Protein AF-T0TYY9-F1 (afdb_monomer)

Sequence (342 aa):
MNDDKHPYVADEKIYIESIDPINVCVVKNGKLQQSSLPSNTKFSIAKGTNFSFHYNKLKNKISGGENNIHNGIYGLTPGTMISLEDDTLIYFEEIKDYTLFVNDKNNEISEFFTTKTIPGNTYLKQNSKEKFKIINRLNNKETNKPYKFIVGNTVSDISYKLFLKNVILVNSLLVLLTLFLALFMTKRYIYIVINWFISSILLIFSIGYFLKTKEWNIVTIIVLLVILTLVIIEIFKYTQFLRQNVLIRRLKSLSEINLKLSKSNYKILFDSSSKEEVDISIEEDKHLYFERFNYDSKHIEKDMQKEGTVKIILYSSVKDILSEYFSRYSILYKIVLIPFKK

Mean predicted aligned error: 18.29 Å

Structure (mmCIF, N/CA/C/O backbone):
data_AF-T0TYY9-F1
#
_entry.id   AF-T0TYY9-F1
#
loop_
_atom_site.group_PDB
_atom_site.id
_atom_site.type_symbol
_atom_site.label_atom_id
_atom_site.label_alt_id
_atom_site.label_comp_id
_atom_site.label_asym_id
_atom_site.label_entity_id
_atom_site.label_seq_id
_atom_site.pdbx_PDB_ins_code
_atom_site.Cartn_x
_atom_site.Cartn_y
_atom_site.Cartn_z
_atom_site.occupancy
_atom_site.B_iso_or_equiv
_atom_site.auth_seq_id
_atom_site.auth_comp_id
_atom_site.auth_asym_id
_atom_site.auth_atom_id
_atom_site.pdbx_PDB_model_num
ATOM 1 N N . MET A 1 1 ? 25.018 1.671 -12.118 1.00 44.56 1 MET A N 1
ATOM 2 C CA . MET A 1 1 ? 24.269 1.837 -10.853 1.00 44.56 1 MET A CA 1
ATOM 3 C C . MET A 1 1 ? 23.086 2.711 -11.208 1.00 44.56 1 MET A C 1
ATOM 5 O O . MET A 1 1 ? 23.329 3.864 -11.544 1.00 44.56 1 MET A O 1
ATOM 9 N N . ASN A 1 2 ? 21.875 2.145 -11.253 1.00 46.66 2 ASN A N 1
ATOM 10 C CA . ASN A 1 2 ? 20.658 2.935 -11.436 1.00 46.66 2 ASN A CA 1
ATOM 11 C C . ASN A 1 2 ? 20.482 3.831 -10.210 1.00 46.66 2 ASN A C 1
ATOM 13 O O . ASN A 1 2 ? 20.710 3.399 -9.081 1.00 46.66 2 ASN A O 1
ATOM 17 N N . ASP A 1 3 ? 20.184 5.102 -10.453 1.00 54.47 3 ASP A N 1
ATOM 18 C CA . ASP A 1 3 ? 19.767 6.012 -9.399 1.00 54.47 3 ASP A CA 1
ATOM 19 C C . ASP A 1 3 ? 18.256 5.836 -9.240 1.00 54.47 3 ASP A C 1
ATOM 21 O O . ASP A 1 3 ? 17.479 6.410 -10.002 1.00 54.47 3 ASP A O 1
ATOM 25 N N . ASP A 1 4 ? 17.837 5.018 -8.271 1.00 55.97 4 ASP A N 1
ATOM 26 C CA . ASP A 1 4 ? 16.416 4.741 -8.001 1.00 55.97 4 ASP A CA 1
ATOM 27 C C . ASP A 1 4 ? 15.613 6.017 -7.703 1.00 55.97 4 ASP A C 1
ATOM 29 O O . ASP A 1 4 ? 14.384 6.039 -7.801 1.00 55.97 4 ASP A O 1
ATOM 33 N N . LYS A 1 5 ? 16.297 7.109 -7.340 1.00 58.75 5 LYS A N 1
ATOM 34 C CA . LYS A 1 5 ? 15.675 8.405 -7.082 1.00 58.75 5 LYS A CA 1
ATOM 35 C C . LYS A 1 5 ? 15.341 9.158 -8.375 1.00 58.75 5 LYS A C 1
ATOM 37 O O . LYS A 1 5 ? 14.390 9.940 -8.384 1.00 58.75 5 LYS A O 1
ATOM 42 N N . HIS A 1 6 ? 16.096 8.925 -9.448 1.00 66.81 6 HIS A N 1
ATOM 43 C CA . HIS A 1 6 ? 16.010 9.644 -10.720 1.00 66.81 6 HIS A CA 1
ATOM 44 C C . HIS A 1 6 ? 16.255 8.690 -11.905 1.00 66.81 6 HIS A C 1
ATOM 46 O O . HIS A 1 6 ? 17.314 8.768 -12.535 1.00 66.81 6 HIS A O 1
ATOM 52 N N . PRO A 1 7 ? 15.302 7.789 -12.225 1.00 76.50 7 PRO A N 1
ATOM 53 C CA . PRO A 1 7 ? 15.467 6.868 -13.346 1.00 76.50 7 PRO A CA 1
ATOM 54 C C . PRO A 1 7 ? 15.581 7.640 -14.665 1.00 76.50 7 PRO A C 1
ATOM 56 O O . PRO A 1 7 ? 14.881 8.635 -14.869 1.00 76.50 7 PRO A O 1
ATOM 59 N N . TYR A 1 8 ? 16.460 7.190 -15.562 1.00 86.12 8 TYR A N 1
ATOM 60 C CA . TYR A 1 8 ? 16.571 7.744 -16.909 1.00 86.12 8 TYR A CA 1
ATOM 61 C C . TYR A 1 8 ? 15.718 6.914 -17.857 1.00 86.12 8 TYR A C 1
ATOM 63 O O . TYR A 1 8 ? 15.921 5.709 -17.983 1.00 86.12 8 TYR A O 1
ATOM 71 N N . VAL A 1 9 ? 14.761 7.561 -18.514 1.00 87.75 9 VAL A N 1
ATOM 72 C CA . VAL A 1 9 ? 13.753 6.889 -19.337 1.00 87.75 9 VAL A CA 1
ATOM 73 C C . VAL A 1 9 ? 13.853 7.372 -20.773 1.00 87.75 9 VAL A C 1
ATOM 75 O O . VAL A 1 9 ? 13.873 8.575 -21.027 1.00 87.75 9 VAL A O 1
ATOM 78 N N . ALA A 1 10 ? 13.900 6.456 -21.736 1.00 90.12 10 ALA A N 1
ATOM 79 C CA . ALA A 1 10 ? 13.935 6.812 -23.150 1.00 90.12 10 ALA A CA 1
ATOM 80 C C . ALA A 1 10 ? 12.631 7.523 -23.568 1.00 90.12 10 ALA A C 1
ATOM 82 O O . ALA A 1 10 ? 11.543 6.986 -23.377 1.00 90.12 10 ALA A O 1
ATOM 83 N N . ASP A 1 11 ? 12.711 8.713 -24.170 1.00 90.19 11 ASP A N 1
ATOM 84 C CA . ASP A 1 11 ? 11.530 9.448 -24.671 1.00 90.19 11 ASP A CA 1
ATOM 85 C C . ASP A 1 11 ? 11.265 9.185 -26.168 1.00 90.19 11 ASP A C 1
ATOM 87 O O . ASP A 1 11 ? 10.242 9.578 -26.736 1.00 90.19 11 ASP A O 1
ATOM 91 N N . GLU A 1 12 ? 12.165 8.448 -26.811 1.00 90.75 12 GLU A N 1
ATOM 92 C CA . GLU A 1 12 ? 12.054 7.960 -28.181 1.00 90.75 12 GLU A CA 1
ATOM 93 C C . GLU A 1 12 ? 12.764 6.605 -28.334 1.00 90.75 12 GLU A C 1
ATOM 95 O O . GLU A 1 12 ? 13.404 6.126 -27.401 1.00 90.75 12 GLU A O 1
ATOM 100 N N . LYS A 1 13 ? 12.657 5.982 -29.515 1.00 93.12 13 LYS A N 1
ATOM 101 C CA . LYS A 1 13 ? 13.432 4.780 -29.855 1.00 93.12 13 LYS A CA 1
ATOM 102 C C . LYS A 1 13 ? 14.923 5.130 -29.891 1.00 93.12 13 LYS A C 1
ATOM 104 O O . LYS A 1 13 ? 15.317 6.007 -30.662 1.00 93.12 13 LYS A O 1
ATOM 109 N N . ILE A 1 14 ? 15.744 4.428 -29.111 1.00 93.75 14 ILE A N 1
ATOM 110 C CA . ILE A 1 14 ? 17.200 4.637 -29.062 1.00 93.75 14 ILE A CA 1
ATOM 111 C C . ILE A 1 14 ? 17.893 3.435 -29.689 1.00 93.75 14 ILE A C 1
ATOM 113 O O . ILE A 1 14 ? 17.659 2.304 -29.272 1.00 93.75 14 ILE A O 1
ATOM 117 N N . TYR A 1 15 ? 18.739 3.680 -30.688 1.00 94.75 15 TYR A N 1
ATOM 118 C CA . TYR A 1 15 ? 19.544 2.635 -31.315 1.00 94.75 15 TYR A CA 1
ATOM 119 C C . TYR A 1 15 ? 20.817 2.405 -30.512 1.00 94.75 15 TYR A C 1
ATOM 121 O O . TYR A 1 15 ? 21.499 3.355 -30.116 1.00 94.75 15 TYR A O 1
ATOM 129 N N . ILE A 1 16 ? 21.144 1.138 -30.306 1.00 93.94 16 ILE A N 1
ATOM 130 C CA . ILE A 1 16 ? 22.261 0.704 -29.480 1.00 93.94 16 ILE A CA 1
ATOM 131 C C . ILE A 1 16 ? 23.037 -0.420 -30.169 1.00 93.94 16 ILE A C 1
ATOM 133 O O . ILE A 1 16 ? 22.491 -1.162 -30.981 1.00 93.94 16 ILE A O 1
ATOM 137 N N . GLU A 1 17 ? 24.313 -0.558 -29.844 1.00 94.12 17 GLU A N 1
ATOM 138 C CA . GLU A 1 17 ? 25.157 -1.678 -30.254 1.00 94.12 17 GLU A CA 1
ATOM 139 C C . GLU A 1 17 ? 25.695 -2.396 -29.016 1.00 94.12 17 GLU A C 1
ATOM 141 O O . GLU A 1 17 ? 26.048 -1.752 -28.021 1.00 94.12 17 GLU A O 1
ATOM 146 N N . SER A 1 18 ? 25.730 -3.728 -29.062 1.00 91.56 18 SER A N 1
ATOM 147 C CA . SER A 1 18 ? 26.346 -4.523 -28.000 1.00 91.56 18 SER A CA 1
ATOM 148 C C . SER A 1 18 ? 27.856 -4.299 -27.978 1.00 91.56 18 SER A C 1
ATOM 150 O O . SER A 1 18 ? 28.508 -4.317 -29.020 1.00 91.56 18 SER A O 1
ATOM 152 N N . ILE A 1 19 ? 28.427 -4.081 -26.796 1.00 90.75 19 ILE A N 1
ATOM 153 C CA . ILE A 1 19 ? 29.886 -3.959 -26.650 1.00 90.75 19 ILE A CA 1
ATOM 154 C C . ILE A 1 19 ? 30.509 -5.347 -26.530 1.00 90.75 19 ILE A C 1
ATOM 156 O O . ILE A 1 19 ? 31.482 -5.659 -27.217 1.00 90.75 19 ILE A O 1
ATOM 160 N N . ASP A 1 20 ? 29.897 -6.189 -25.702 1.00 88.75 20 ASP A N 1
ATOM 161 C CA . ASP A 1 20 ? 30.305 -7.567 -25.471 1.00 88.75 20 ASP A CA 1
ATOM 162 C C . ASP A 1 20 ? 29.386 -8.539 -26.245 1.00 88.75 20 ASP A C 1
ATOM 164 O O . ASP A 1 20 ? 28.260 -8.173 -26.609 1.00 88.75 20 ASP A O 1
ATOM 168 N N . PRO A 1 21 ? 29.840 -9.770 -26.546 1.00 88.00 21 PRO A N 1
ATOM 169 C CA . PRO A 1 21 ? 28.982 -10.800 -27.125 1.00 88.00 21 PRO A CA 1
ATOM 170 C C . PRO A 1 21 ? 27.814 -11.159 -26.197 1.00 88.00 21 PRO A C 1
ATOM 172 O O . PRO A 1 21 ? 28.018 -11.357 -25.001 1.00 88.00 21 PRO A O 1
ATOM 175 N N . ILE A 1 22 ? 26.610 -11.301 -26.758 1.00 86.50 22 ILE A N 1
ATOM 176 C CA . ILE A 1 22 ? 25.393 -11.614 -25.989 1.00 86.50 22 ILE A CA 1
ATOM 177 C C . ILE A 1 22 ? 25.137 -13.111 -26.038 1.00 86.50 22 ILE A C 1
ATOM 179 O O . ILE A 1 22 ? 24.971 -13.670 -27.123 1.00 86.50 22 ILE A O 1
ATOM 183 N N . ASN A 1 23 ? 25.060 -13.766 -24.884 1.00 84.81 23 ASN A N 1
ATOM 184 C CA . ASN A 1 23 ? 24.772 -15.198 -24.829 1.00 84.81 23 ASN A CA 1
ATOM 185 C C . ASN A 1 23 ? 23.333 -15.489 -25.268 1.00 84.81 23 ASN A C 1
ATOM 187 O O . ASN A 1 23 ? 22.376 -14.915 -24.752 1.00 84.81 23 ASN A O 1
ATOM 191 N N . VAL A 1 24 ? 23.178 -16.424 -26.202 1.00 84.12 24 VAL A N 1
ATOM 192 C CA . VAL A 1 24 ? 21.887 -16.863 -26.736 1.00 84.12 24 VAL A CA 1
ATOM 193 C C . VAL A 1 24 ? 21.851 -18.380 -26.863 1.00 84.12 24 VAL A C 1
ATOM 195 O O . VAL A 1 24 ? 22.862 -19.030 -27.127 1.00 84.12 24 VAL A O 1
ATOM 198 N N . CYS A 1 25 ? 20.670 -18.967 -26.700 1.00 80.88 25 CYS A N 1
ATOM 199 C CA . CYS A 1 25 ? 20.466 -20.376 -27.014 1.00 80.88 25 CYS A CA 1
ATOM 200 C C . CYS A 1 25 ? 20.098 -20.509 -28.494 1.00 80.88 25 CYS A C 1
ATOM 202 O O . CYS A 1 25 ? 19.201 -19.817 -28.977 1.00 80.88 25 CYS A O 1
ATOM 204 N N . VAL A 1 26 ? 20.786 -21.391 -29.213 1.00 82.31 26 VAL A N 1
ATOM 205 C CA . VAL A 1 26 ? 20.506 -21.701 -30.620 1.00 82.31 26 VAL A CA 1
ATOM 206 C C . VAL A 1 26 ? 20.387 -23.206 -30.801 1.00 82.31 26 VAL A C 1
ATOM 208 O O . VAL A 1 26 ? 20.936 -23.983 -30.017 1.00 82.31 26 VAL A O 1
ATOM 211 N N . VAL A 1 27 ? 19.707 -23.630 -31.862 1.00 80.69 27 VAL A N 1
ATOM 212 C CA . VAL A 1 27 ? 19.663 -25.044 -32.239 1.00 80.69 27 VAL A CA 1
ATOM 213 C C . VAL A 1 27 ? 20.637 -25.298 -33.380 1.00 80.69 27 VAL A C 1
ATOM 215 O O . VAL A 1 27 ? 20.519 -24.716 -34.456 1.00 80.69 27 VAL A O 1
ATOM 218 N N . LYS A 1 28 ? 21.603 -26.192 -33.151 1.00 78.88 28 LYS A N 1
ATOM 219 C CA . LYS A 1 28 ? 22.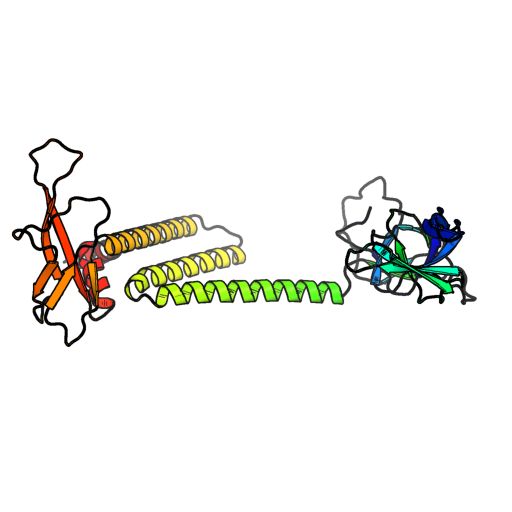520 -26.697 -34.182 1.00 78.88 28 LYS A CA 1
ATOM 220 C C . LYS A 1 28 ? 22.434 -28.215 -34.217 1.00 78.88 28 LYS A C 1
ATOM 222 O O . LYS A 1 28 ? 22.552 -28.868 -33.182 1.00 78.88 28 LYS A O 1
ATOM 227 N N . ASN A 1 29 ? 22.231 -28.776 -35.408 1.00 81.06 29 ASN A N 1
ATOM 228 C CA . ASN A 1 29 ? 22.082 -30.222 -35.620 1.00 81.06 29 ASN A CA 1
ATOM 229 C C . ASN A 1 29 ? 21.003 -30.856 -34.715 1.00 81.06 29 ASN A C 1
ATOM 231 O O . ASN A 1 29 ? 21.213 -31.927 -34.151 1.00 81.06 29 ASN A O 1
ATOM 235 N N . GLY A 1 30 ? 19.879 -30.157 -34.514 1.00 76.44 30 GLY A N 1
ATOM 236 C CA . GLY A 1 30 ? 18.762 -30.630 -33.683 1.00 76.44 30 GLY A CA 1
ATOM 237 C C . GLY A 1 30 ? 19.022 -30.641 -32.171 1.00 76.44 30 GLY A C 1
ATOM 238 O O . GLY A 1 30 ? 18.195 -31.157 -31.427 1.00 76.44 30 GLY A O 1
ATOM 239 N N . LYS A 1 31 ? 20.145 -30.084 -31.695 1.00 82.00 31 LYS A N 1
ATOM 240 C CA . LYS A 1 31 ? 20.468 -29.974 -30.265 1.00 82.00 31 LYS A CA 1
ATOM 241 C C . LYS A 1 31 ? 20.551 -28.516 -29.828 1.00 82.00 31 LYS A C 1
ATOM 243 O O . LYS A 1 31 ? 21.085 -27.678 -30.558 1.00 82.00 31 LYS A O 1
ATOM 248 N N . LEU A 1 32 ? 20.070 -28.244 -28.615 1.00 82.94 32 LEU A N 1
ATOM 249 C CA . LEU A 1 32 ? 20.255 -26.962 -27.938 1.00 82.94 32 LEU A CA 1
ATOM 250 C C . LEU A 1 32 ? 21.741 -26.757 -27.638 1.00 82.94 32 LEU A C 1
ATOM 252 O O . LEU A 1 32 ? 22.392 -27.621 -27.049 1.00 82.94 32 LEU A O 1
ATOM 256 N N . GLN A 1 33 ? 22.280 -25.619 -28.057 1.00 83.94 33 GLN A N 1
ATOM 257 C CA . GLN A 1 33 ? 23.656 -25.221 -27.791 1.00 83.94 33 GLN A CA 1
ATOM 258 C C . GLN A 1 33 ? 23.680 -23.761 -27.348 1.00 83.94 33 GLN A C 1
ATOM 260 O O . GLN A 1 33 ? 22.992 -22.912 -27.920 1.00 83.94 33 GLN A O 1
ATOM 265 N N . GLN A 1 34 ? 24.506 -23.456 -26.347 1.00 82.06 34 GLN A N 1
ATOM 266 C CA . GLN A 1 34 ? 24.827 -22.068 -26.041 1.00 82.06 34 GLN A CA 1
ATOM 267 C C . GLN A 1 34 ? 25.706 -21.508 -27.158 1.00 82.06 34 GLN A C 1
ATOM 269 O O . GLN A 1 34 ? 26.703 -22.107 -27.562 1.00 82.06 34 GLN A O 1
ATOM 274 N N . SER A 1 35 ? 25.310 -20.357 -27.673 1.00 84.25 35 SER A N 1
ATOM 275 C CA . SER A 1 35 ? 26.073 -19.573 -28.629 1.00 84.25 35 SER A CA 1
ATOM 276 C C . SER A 1 35 ? 26.067 -18.117 -28.181 1.00 84.25 35 SER A C 1
ATOM 278 O O . SER A 1 35 ? 25.495 -17.773 -27.147 1.00 84.25 35 SER A O 1
ATOM 280 N N . SER A 1 36 ? 26.730 -17.255 -28.936 1.00 85.44 36 SER A N 1
ATOM 281 C CA . SER A 1 36 ? 26.760 -15.832 -28.654 1.00 85.44 36 SER A CA 1
ATOM 282 C C . SER A 1 36 ? 26.497 -15.044 -29.925 1.00 85.44 36 SER A C 1
ATOM 284 O O . SER A 1 36 ? 27.003 -15.363 -31.004 1.00 85.44 36 SER A O 1
ATOM 286 N N . LEU A 1 37 ? 25.677 -14.006 -29.799 1.00 87.56 37 LEU A N 1
ATOM 287 C CA . LEU A 1 37 ? 25.610 -12.959 -30.800 1.00 87.56 37 LEU A CA 1
ATOM 288 C C . LEU A 1 37 ? 26.924 -12.178 -30.745 1.00 87.56 37 LEU A C 1
ATOM 290 O O . LEU A 1 37 ? 27.413 -11.895 -29.648 1.00 87.56 37 LEU A O 1
ATOM 294 N N . PRO A 1 38 ? 27.505 -11.822 -31.900 1.00 87.88 38 PRO A N 1
ATOM 295 C CA . PRO A 1 38 ? 28.762 -11.097 -31.928 1.00 87.88 38 PRO A CA 1
ATOM 296 C C . PRO A 1 38 ? 28.619 -9.727 -31.259 1.00 87.88 38 PRO A C 1
ATOM 298 O O . PRO A 1 38 ? 27.530 -9.137 -31.228 1.00 87.88 38 PRO A O 1
ATOM 301 N N . SER A 1 39 ? 29.742 -9.199 -30.773 1.00 87.50 39 SER A N 1
ATOM 302 C CA . SER A 1 39 ? 29.837 -7.784 -30.423 1.00 87.50 39 SER A CA 1
ATOM 303 C C . SER A 1 39 ? 29.495 -6.911 -31.636 1.00 87.50 39 SER A C 1
ATOM 305 O O . SER A 1 39 ? 29.597 -7.336 -32.791 1.00 87.50 39 SER A O 1
ATOM 307 N N . ASN A 1 40 ? 29.063 -5.681 -31.374 1.00 90.12 40 ASN A N 1
ATOM 308 C CA . ASN A 1 40 ? 28.540 -4.729 -32.354 1.00 90.12 40 ASN A CA 1
ATOM 309 C C . ASN A 1 40 ? 27.223 -5.166 -33.020 1.00 90.12 40 ASN A C 1
ATOM 311 O O . ASN A 1 40 ? 26.857 -4.643 -34.075 1.00 90.12 40 ASN A O 1
ATOM 315 N N . THR A 1 41 ? 26.484 -6.108 -32.423 1.00 91.06 41 THR A N 1
ATOM 316 C CA . THR A 1 41 ? 25.129 -6.410 -32.895 1.00 91.06 41 THR A CA 1
ATOM 317 C C . THR A 1 41 ? 24.224 -5.220 -32.597 1.00 91.06 41 THR A C 1
ATOM 319 O O . THR A 1 41 ? 24.204 -4.709 -31.476 1.00 91.06 41 THR A O 1
ATOM 322 N N . LYS A 1 42 ? 23.481 -4.772 -33.614 1.00 93.69 42 LYS A N 1
ATOM 323 C CA . LYS A 1 42 ? 22.619 -3.595 -33.522 1.00 93.69 42 LYS A CA 1
ATOM 324 C C . LYS A 1 42 ? 21.243 -3.954 -32.990 1.00 93.69 42 LYS A C 1
ATOM 326 O O . LYS A 1 42 ? 20.549 -4.817 -33.537 1.00 93.69 42 LYS A O 1
ATOM 331 N N . PHE A 1 43 ? 20.844 -3.208 -31.976 1.00 94.38 43 PHE A N 1
ATOM 332 C CA . PHE A 1 43 ? 19.538 -3.279 -31.359 1.00 94.38 43 PHE A CA 1
ATOM 333 C C . PHE A 1 43 ? 18.921 -1.888 -31.229 1.00 94.38 43 PHE A C 1
ATOM 335 O O . PHE A 1 43 ? 19.534 -0.860 -31.531 1.00 94.38 43 PHE A O 1
ATOM 342 N N . SER A 1 44 ? 17.701 -1.852 -30.719 1.00 94.75 44 SER A N 1
ATOM 343 C CA . SER A 1 44 ? 17.103 -0.652 -30.171 1.00 94.75 44 SER A CA 1
ATOM 344 C C . SER A 1 44 ? 16.359 -0.933 -28.873 1.00 94.75 44 SER A C 1
ATOM 346 O O . SER A 1 44 ? 15.957 -2.061 -28.595 1.00 94.75 44 SER A O 1
ATOM 348 N N . ILE A 1 45 ? 16.161 0.120 -28.087 1.00 94.12 45 ILE A N 1
ATOM 349 C CA . ILE A 1 45 ? 15.217 0.141 -26.970 1.00 94.12 45 ILE A CA 1
ATOM 350 C C . ILE A 1 45 ? 14.027 1.023 -27.324 1.00 94.12 45 ILE A C 1
ATOM 352 O O . ILE A 1 45 ? 14.156 2.031 -28.030 1.00 94.12 45 ILE A O 1
ATOM 356 N N . ALA A 1 46 ? 12.857 0.635 -26.830 1.00 92.19 46 ALA A N 1
ATOM 357 C CA . ALA A 1 46 ? 11.623 1.367 -27.056 1.00 92.19 46 ALA A CA 1
ATOM 358 C C . ALA A 1 46 ? 11.547 2.631 -26.185 1.00 92.19 46 ALA A C 1
ATOM 360 O O . ALA A 1 46 ? 12.183 2.730 -25.130 1.00 92.19 46 ALA A O 1
ATOM 361 N N . LYS A 1 47 ? 10.693 3.576 -26.593 1.00 91.06 47 LYS A N 1
ATOM 362 C CA . LYS A 1 47 ? 10.254 4.673 -25.721 1.00 91.06 47 LYS A CA 1
ATOM 363 C C . LYS A 1 47 ? 9.665 4.093 -24.426 1.00 91.06 47 LYS A C 1
ATOM 365 O O . LYS A 1 47 ? 8.886 3.148 -24.484 1.00 91.06 47 LYS A O 1
ATOM 370 N N . GLY A 1 48 ? 10.013 4.678 -23.284 1.00 86.44 48 GLY A N 1
ATOM 371 C CA . GLY A 1 48 ? 9.609 4.222 -21.952 1.00 86.44 48 GLY A CA 1
ATOM 372 C C . GLY A 1 48 ? 10.594 3.255 -21.291 1.00 86.44 48 GLY A C 1
ATOM 373 O O . GLY A 1 48 ? 10.393 2.899 -20.137 1.00 86.44 48 GLY A O 1
ATOM 374 N N . THR A 1 49 ? 11.659 2.842 -21.983 1.00 87.88 49 THR A N 1
ATOM 375 C CA . THR A 1 49 ? 12.659 1.927 -21.413 1.00 87.88 49 THR A CA 1
ATOM 376 C C . THR A 1 49 ? 13.567 2.657 -20.423 1.00 87.88 49 THR A C 1
ATOM 378 O O . THR A 1 49 ? 14.117 3.711 -20.758 1.00 87.88 49 THR A O 1
ATOM 381 N N . ASN A 1 50 ? 13.753 2.078 -19.234 1.00 88.00 50 ASN A N 1
ATOM 382 C CA . ASN A 1 50 ? 14.708 2.554 -18.236 1.00 88.00 50 ASN A CA 1
ATOM 383 C C . ASN A 1 50 ? 16.139 2.202 -18.641 1.00 88.00 50 ASN A C 1
ATOM 385 O O . ASN A 1 50 ? 16.421 1.099 -19.110 1.00 88.00 50 ASN A O 1
ATOM 389 N N . PHE A 1 51 ? 17.064 3.121 -18.407 1.00 87.50 51 PHE A N 1
ATOM 390 C CA . PHE A 1 51 ? 18.485 2.877 -18.599 1.00 87.50 51 PHE A CA 1
ATOM 391 C C . PHE A 1 51 ? 19.317 3.673 -17.590 1.00 87.50 51 PHE A C 1
ATOM 393 O O . PHE A 1 51 ? 18.844 4.578 -16.906 1.00 87.50 51 PHE A O 1
ATOM 400 N N . SER A 1 52 ? 20.600 3.349 -17.506 1.00 86.62 52 SER A N 1
ATOM 401 C CA . SER A 1 52 ? 21.620 4.188 -16.880 1.00 86.62 52 SER A CA 1
ATOM 402 C C . SER A 1 52 ? 22.758 4.417 -17.850 1.00 86.62 52 SER A C 1
ATOM 404 O O . SER A 1 52 ? 22.987 3.619 -18.749 1.00 86.62 52 SER A O 1
ATOM 406 N N . PHE A 1 53 ? 23.494 5.506 -17.677 1.00 85.19 53 PHE A N 1
ATOM 407 C CA . PHE A 1 53 ? 24.673 5.789 -18.483 1.00 85.19 53 PHE A CA 1
ATOM 408 C C . PHE A 1 53 ? 25.847 6.178 -17.600 1.00 85.19 53 PHE A C 1
ATOM 410 O O . PHE A 1 53 ? 25.679 6.591 -16.450 1.00 85.19 53 PHE A O 1
ATOM 417 N N . HIS A 1 54 ? 27.058 6.003 -18.119 1.00 74.44 54 HIS A N 1
ATOM 418 C CA . HIS A 1 54 ? 28.252 6.402 -17.390 1.00 74.44 54 HIS A CA 1
ATOM 419 C C . HIS A 1 54 ? 28.427 7.924 -17.445 1.00 74.44 54 HIS A C 1
ATOM 421 O O . HIS A 1 54 ? 28.466 8.509 -18.525 1.00 74.44 54 HIS A O 1
ATOM 427 N N . TYR A 1 55 ? 28.564 8.558 -16.281 1.00 75.19 55 TYR A N 1
ATOM 428 C CA . TYR A 1 55 ? 28.854 9.983 -16.156 1.00 75.19 55 TYR A CA 1
ATOM 429 C C . TYR A 1 55 ? 29.905 10.221 -15.071 1.00 75.19 55 TYR A C 1
ATOM 431 O O . TYR A 1 55 ? 29.972 9.506 -14.066 1.00 75.19 55 TYR A O 1
ATOM 439 N N . ASN A 1 56 ? 30.724 11.252 -15.268 1.00 71.12 56 ASN A N 1
ATOM 440 C CA . ASN A 1 56 ? 31.748 11.632 -14.304 1.00 71.12 56 ASN A CA 1
ATOM 441 C C . ASN A 1 56 ? 31.102 12.375 -13.135 1.00 71.12 56 ASN A C 1
ATOM 443 O O . ASN A 1 56 ? 30.563 13.469 -13.299 1.00 71.12 56 ASN A O 1
ATOM 447 N N . LYS A 1 57 ? 31.179 11.794 -11.936 1.00 66.56 57 LYS A N 1
ATOM 448 C CA . LYS A 1 57 ? 30.830 12.514 -10.710 1.00 66.56 57 LYS A CA 1
ATOM 449 C C . LYS A 1 57 ? 31.926 13.535 -10.411 1.00 66.56 57 LYS A C 1
ATOM 451 O O . LYS A 1 57 ? 33.112 13.208 -10.461 1.00 66.56 57 LYS A O 1
ATOM 456 N N . LEU A 1 58 ? 31.533 14.763 -10.078 1.00 69.56 58 LEU A N 1
ATOM 457 C CA . LEU A 1 58 ? 32.467 15.761 -9.561 1.00 69.56 58 LEU A CA 1
ATOM 458 C C . LEU A 1 58 ? 33.132 15.212 -8.291 1.00 69.56 58 LEU A C 1
ATOM 460 O O . LEU A 1 58 ? 32.449 14.709 -7.398 1.00 69.56 58 LEU A O 1
ATOM 464 N N . LYS A 1 59 ? 34.467 15.306 -8.216 1.00 71.31 59 LYS A N 1
ATOM 465 C CA . LYS A 1 59 ? 35.247 14.841 -7.054 1.00 71.31 59 LYS A CA 1
ATOM 466 C C . LYS A 1 59 ? 34.887 15.606 -5.777 1.00 71.31 59 LYS A C 1
ATOM 468 O O . LYS A 1 59 ? 34.881 15.021 -4.700 1.00 71.31 59 LYS A O 1
ATOM 473 N N . ASN A 1 60 ? 34.532 16.883 -5.915 1.00 66.94 60 ASN A N 1
ATOM 474 C CA . ASN A 1 60 ? 34.132 17.742 -4.809 1.00 66.94 60 ASN A CA 1
ATOM 475 C C . ASN A 1 60 ? 32.626 17.992 -4.880 1.00 66.94 60 ASN A C 1
ATOM 477 O O . ASN A 1 60 ? 32.118 18.485 -5.889 1.00 66.94 60 ASN A O 1
ATOM 481 N N . LYS A 1 61 ? 31.914 17.673 -3.797 1.00 59.78 61 LYS A N 1
ATOM 482 C CA . LYS A 1 61 ? 30.529 18.112 -3.620 1.00 59.78 61 LYS A CA 1
ATOM 483 C C . LYS A 1 61 ? 30.559 19.608 -3.327 1.00 59.78 61 LYS A C 1
ATOM 485 O O . LYS A 1 61 ? 31.059 20.011 -2.282 1.00 59.78 61 LYS A O 1
ATOM 490 N N . ILE A 1 62 ? 30.047 20.419 -4.243 1.00 59.72 62 ILE A N 1
ATOM 491 C CA . ILE A 1 62 ? 29.802 21.834 -3.968 1.00 59.72 62 ILE A CA 1
ATOM 492 C C . ILE A 1 62 ? 28.619 21.879 -2.997 1.00 59.72 62 ILE A C 1
ATOM 494 O O . ILE A 1 62 ? 27.520 21.434 -3.322 1.00 59.72 62 ILE A O 1
ATOM 498 N N . SER A 1 63 ? 28.861 22.333 -1.771 1.00 48.03 63 SER A N 1
ATOM 499 C CA . SER A 1 63 ? 27.810 22.605 -0.795 1.00 48.03 63 SER A CA 1
ATOM 500 C C . SER A 1 63 ? 27.130 23.920 -1.164 1.00 48.03 63 SER A C 1
ATOM 502 O O . SER A 1 63 ? 27.734 24.982 -1.029 1.00 48.03 63 SER A O 1
ATOM 504 N N . GLY A 1 64 ? 25.889 23.837 -1.637 1.00 44.31 64 GLY A N 1
ATOM 505 C CA . GLY A 1 64 ? 25.085 24.993 -2.030 1.00 44.31 64 GLY A CA 1
ATOM 506 C C . GLY A 1 64 ? 24.407 24.761 -3.375 1.00 44.31 64 GLY A C 1
ATOM 507 O O . GLY A 1 64 ? 25.070 24.712 -4.407 1.00 44.31 64 GLY A O 1
ATOM 508 N N . GLY A 1 65 ? 23.085 24.609 -3.339 1.00 52.06 65 GLY A N 1
ATOM 509 C CA . GLY A 1 65 ? 22.230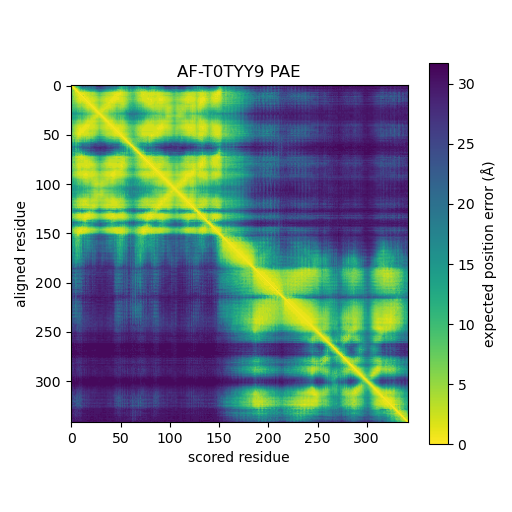 24.328 -4.491 1.00 52.06 65 GLY A CA 1
ATOM 510 C C . GLY A 1 65 ? 21.295 23.159 -4.196 1.00 52.06 65 GLY A C 1
ATOM 511 O O . GLY A 1 65 ? 21.740 22.102 -3.749 1.00 52.06 65 GLY A O 1
ATOM 512 N N . GLU A 1 66 ? 19.994 23.346 -4.415 1.00 47.41 66 GLU A N 1
ATOM 513 C CA . GLU A 1 66 ? 19.058 22.223 -4.473 1.00 47.41 66 GLU A CA 1
ATOM 514 C C . GLU A 1 66 ? 19.480 21.275 -5.610 1.00 47.41 66 GLU A C 1
ATOM 516 O O . GLU A 1 66 ? 20.060 21.710 -6.611 1.00 47.41 66 GLU A O 1
ATOM 521 N N . ASN A 1 67 ? 19.224 19.968 -5.460 1.00 49.88 67 ASN A N 1
ATOM 522 C CA . ASN A 1 67 ? 19.377 19.010 -6.559 1.00 49.88 67 ASN A CA 1
ATOM 523 C C . ASN A 1 67 ? 18.385 19.387 -7.667 1.00 49.88 67 ASN A C 1
ATOM 525 O O . ASN A 1 67 ? 17.275 18.865 -7.729 1.00 49.88 67 ASN A O 1
ATOM 529 N N . ASN A 1 68 ? 18.797 20.287 -8.549 1.00 53.41 68 ASN A N 1
ATOM 530 C CA . ASN A 1 68 ? 17.972 20.842 -9.609 1.00 53.41 68 ASN A CA 1
ATOM 531 C C . ASN A 1 68 ? 17.961 19.922 -10.835 1.00 53.41 68 ASN A C 1
ATOM 533 O O . ASN A 1 68 ? 18.232 20.341 -11.961 1.00 53.41 68 ASN A O 1
ATOM 537 N N . ILE A 1 69 ? 17.643 18.644 -10.623 1.00 57.97 69 ILE A N 1
ATOM 538 C CA . ILE A 1 69 ? 17.165 17.802 -11.716 1.00 57.97 69 ILE A CA 1
ATOM 539 C C . ILE A 1 69 ? 15.746 18.280 -12.001 1.00 57.97 69 ILE A C 1
ATOM 541 O O . ILE A 1 69 ? 14.829 18.049 -11.216 1.00 57.97 69 ILE A O 1
ATOM 545 N N . HIS A 1 70 ? 15.588 19.007 -13.100 1.00 57.69 70 HIS A N 1
ATOM 546 C CA . HIS A 1 70 ? 14.276 19.443 -13.542 1.00 57.69 70 HIS A CA 1
ATOM 547 C C . HIS A 1 70 ? 13.619 18.258 -14.249 1.00 57.69 70 HIS A C 1
ATOM 549 O O . HIS A 1 70 ? 14.248 17.611 -15.085 1.00 57.69 70 HIS A O 1
ATOM 555 N N . ASN A 1 71 ? 12.359 17.962 -13.931 1.00 61.62 71 ASN A N 1
ATOM 556 C CA . ASN A 1 71 ? 11.586 16.999 -14.712 1.00 61.62 71 ASN A CA 1
ATOM 557 C C . ASN A 1 71 ? 11.468 17.548 -16.139 1.00 61.62 71 ASN A C 1
ATOM 559 O O . ASN A 1 71 ? 10.716 18.488 -16.391 1.00 61.62 71 ASN A O 1
ATOM 563 N N . GLY A 1 72 ? 12.262 17.006 -17.056 1.00 70.31 72 GLY A N 1
ATOM 564 C CA . GLY A 1 72 ? 12.440 17.571 -18.383 1.00 70.31 72 GL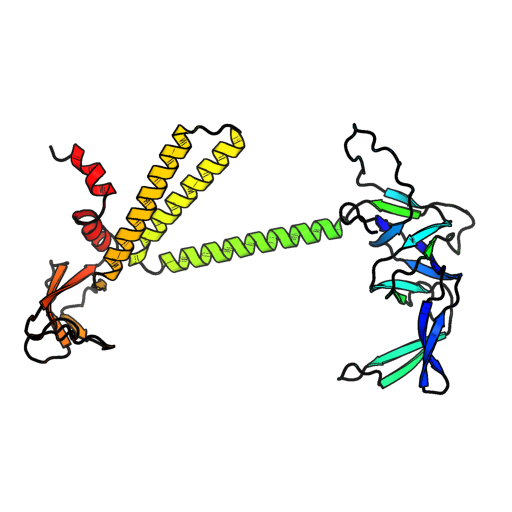Y A CA 1
ATOM 565 C C . GLY A 1 72 ? 13.024 16.567 -19.361 1.00 70.31 72 GLY A C 1
ATOM 566 O O . GLY A 1 72 ? 13.425 15.463 -18.987 1.00 70.31 72 GLY A O 1
ATOM 567 N N . ILE A 1 73 ? 13.040 16.969 -20.629 1.00 80.75 73 ILE A N 1
ATOM 568 C CA . ILE A 1 73 ? 13.614 16.192 -21.724 1.00 80.75 73 ILE A CA 1
ATOM 569 C C . ILE A 1 73 ? 15.059 16.644 -21.930 1.00 80.75 73 ILE A C 1
ATOM 571 O O . ILE A 1 73 ? 15.325 17.828 -22.138 1.00 80.75 73 ILE A O 1
ATOM 575 N N . TYR A 1 74 ? 15.976 15.687 -21.915 1.00 86.62 74 TYR A N 1
ATOM 576 C CA . TYR A 1 74 ? 17.412 15.877 -22.069 1.00 86.62 74 TYR A CA 1
ATOM 577 C C . TYR A 1 74 ? 17.943 15.124 -23.291 1.00 86.62 74 TYR A C 1
ATOM 579 O O . TYR A 1 74 ? 17.290 14.224 -23.819 1.00 86.62 74 TYR A O 1
ATOM 587 N N . GLY A 1 75 ? 19.132 15.520 -23.753 1.00 89.06 75 GLY A N 1
ATOM 588 C CA . GLY A 1 75 ? 19.800 14.936 -24.913 1.00 89.06 75 GLY A CA 1
ATOM 589 C C . GLY A 1 75 ? 20.874 13.921 -24.524 1.00 89.06 75 GLY A C 1
ATOM 590 O O . GLY A 1 75 ? 21.766 14.236 -23.741 1.00 89.06 75 GLY A O 1
ATOM 591 N N . LEU A 1 76 ? 20.817 12.727 -25.108 1.00 89.38 76 LEU A N 1
ATOM 592 C CA . LEU A 1 76 ? 21.792 11.652 -24.954 1.00 89.38 76 LEU A CA 1
ATOM 593 C C . LEU A 1 76 ? 22.517 11.419 -26.278 1.00 89.38 76 LEU A C 1
ATOM 595 O O . LEU A 1 76 ? 21.899 11.115 -27.298 1.00 89.38 76 LEU A O 1
ATOM 599 N N . THR A 1 77 ? 23.830 11.603 -26.284 1.00 90.62 77 THR A N 1
ATOM 600 C CA . THR A 1 77 ? 24.628 11.584 -27.512 1.00 90.62 77 THR A CA 1
ATOM 601 C C . THR A 1 77 ? 24.970 10.166 -27.973 1.00 90.62 77 THR A C 1
ATOM 603 O O . THR A 1 77 ? 25.230 9.290 -27.144 1.00 90.62 77 THR A O 1
ATOM 606 N N . PRO A 1 78 ? 25.064 9.927 -29.292 1.00 90.75 78 PRO A N 1
ATOM 607 C CA . PRO A 1 78 ? 25.731 8.741 -29.819 1.00 90.75 78 PRO A CA 1
ATOM 608 C C . PRO A 1 78 ? 27.161 8.609 -29.275 1.00 90.75 78 PRO A C 1
ATOM 610 O O . PRO A 1 78 ? 27.850 9.602 -29.057 1.00 90.75 78 PRO A O 1
ATOM 613 N N . GLY A 1 79 ? 27.599 7.378 -29.025 1.00 88.94 79 GLY A N 1
ATOM 614 C CA . GLY A 1 79 ? 28.863 7.060 -28.359 1.00 88.94 79 GLY A CA 1
ATOM 615 C C . GLY A 1 79 ? 28.764 6.931 -26.839 1.00 88.94 79 GLY A C 1
ATOM 616 O O . GLY A 1 79 ? 29.668 6.365 -26.227 1.00 88.94 79 GLY A O 1
ATOM 617 N N . THR A 1 80 ? 27.673 7.393 -26.221 1.00 90.88 80 THR A N 1
ATOM 618 C CA . THR A 1 80 ? 27.469 7.226 -24.781 1.00 90.88 80 THR A CA 1
ATOM 619 C C . THR A 1 80 ? 27.234 5.758 -24.429 1.00 90.88 80 THR A C 1
ATOM 621 O O . THR A 1 80 ? 26.439 5.065 -25.067 1.00 90.88 80 THR A O 1
ATOM 624 N N . MET A 1 81 ? 27.931 5.301 -23.388 1.00 91.56 81 MET A N 1
ATOM 625 C CA . MET A 1 81 ? 27.787 3.955 -22.840 1.00 91.56 81 MET A CA 1
ATOM 626 C C . MET A 1 81 ? 26.602 3.912 -21.886 1.00 91.56 81 MET A C 1
ATOM 628 O O . MET A 1 81 ? 26.555 4.690 -20.924 1.00 91.56 81 MET A O 1
ATOM 632 N N . ILE A 1 82 ? 25.693 2.976 -22.128 1.00 90.50 82 ILE A N 1
ATOM 633 C CA . ILE A 1 82 ? 24.529 2.722 -21.293 1.00 90.50 82 ILE A CA 1
ATOM 634 C C . ILE A 1 82 ? 24.538 1.299 -20.738 1.00 90.50 82 ILE A C 1
ATOM 636 O O . ILE A 1 82 ? 25.153 0.388 -21.291 1.00 90.50 82 ILE A O 1
ATOM 640 N N . SER A 1 83 ? 23.829 1.122 -19.637 1.00 89.25 83 SER A N 1
ATOM 641 C CA . SER A 1 83 ? 23.428 -0.165 -19.089 1.00 89.25 83 SER A CA 1
ATOM 642 C C . SER A 1 83 ? 21.915 -0.183 -18.942 1.00 89.25 83 SER A C 1
ATOM 644 O O . SER A 1 83 ? 21.302 0.833 -18.610 1.00 89.25 83 SER A O 1
ATOM 646 N N . LEU A 1 84 ? 21.332 -1.342 -19.196 1.00 87.94 84 LEU A N 1
ATOM 647 C CA . LEU A 1 84 ? 19.898 -1.586 -19.106 1.00 87.94 84 LEU A CA 1
ATOM 648 C C . LEU A 1 84 ? 19.603 -2.455 -17.878 1.00 87.94 84 LEU A C 1
ATOM 650 O O . LEU A 1 84 ? 20.512 -3.076 -17.320 1.00 87.94 84 LEU A O 1
ATOM 654 N N . GLU A 1 85 ? 18.350 -2.444 -17.433 1.00 81.94 85 GLU A N 1
ATOM 655 C CA . GLU A 1 85 ? 17.882 -3.316 -16.352 1.00 81.94 85 GLU A CA 1
ATOM 656 C C . GLU A 1 85 ? 17.755 -4.761 -16.848 1.00 81.94 85 GLU A C 1
ATOM 658 O O . GLU A 1 85 ? 17.557 -5.000 -18.044 1.00 81.94 85 GLU A O 1
ATOM 663 N N . ASP A 1 86 ? 17.845 -5.722 -15.930 1.00 82.81 86 ASP A N 1
ATOM 664 C CA . ASP A 1 86 ? 17.549 -7.119 -16.246 1.00 82.81 86 ASP A CA 1
ATOM 665 C C . ASP A 1 86 ? 16.102 -7.236 -16.769 1.00 82.81 86 ASP A C 1
ATOM 667 O O . ASP A 1 86 ? 15.231 -6.439 -16.418 1.00 82.81 86 ASP A O 1
ATOM 671 N N . ASP A 1 87 ? 15.858 -8.204 -17.651 1.00 84.94 87 ASP A N 1
ATOM 672 C CA . ASP A 1 87 ? 14.594 -8.421 -18.368 1.00 84.94 87 ASP A CA 1
ATOM 673 C C . ASP A 1 87 ? 14.170 -7.295 -19.334 1.00 84.94 87 ASP A C 1
ATOM 675 O O . ASP A 1 87 ? 13.080 -7.360 -19.918 1.00 84.94 87 ASP A O 1
ATOM 679 N N . THR A 1 88 ? 15.024 -6.294 -19.581 1.00 88.12 88 THR A N 1
ATOM 680 C CA . THR A 1 88 ? 14.747 -5.255 -20.585 1.00 88.12 88 THR A CA 1
ATOM 681 C C . THR A 1 88 ? 14.637 -5.864 -21.984 1.00 88.12 88 THR A C 1
ATOM 683 O O . THR A 1 88 ? 15.457 -6.689 -22.395 1.00 88.12 88 THR A O 1
ATOM 686 N N . LEU A 1 89 ? 13.625 -5.433 -22.745 1.00 92.50 89 LEU A N 1
ATOM 687 C CA . LEU A 1 89 ? 13.450 -5.834 -24.141 1.00 92.50 89 LEU A CA 1
ATOM 688 C C . LEU A 1 89 ? 14.361 -5.005 -25.052 1.00 92.50 89 LEU A C 1
ATOM 690 O O . LEU A 1 89 ? 14.198 -3.787 -25.153 1.00 92.50 89 LEU A O 1
ATOM 694 N N . ILE A 1 90 ? 15.268 -5.678 -25.757 1.00 93.38 90 ILE A N 1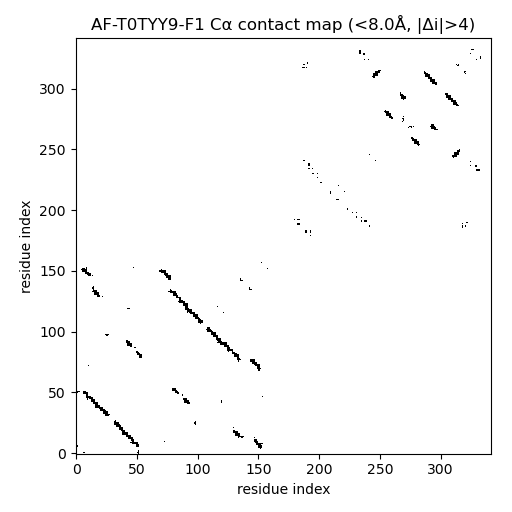
ATOM 695 C CA . ILE A 1 90 ? 16.078 -5.095 -26.831 1.00 93.38 90 ILE A CA 1
ATOM 696 C C . ILE A 1 90 ? 15.605 -5.643 -28.179 1.00 93.38 90 ILE A C 1
ATOM 698 O O . ILE A 1 90 ? 15.476 -6.851 -28.362 1.00 93.38 90 ILE A O 1
ATOM 702 N N . TYR A 1 91 ? 15.323 -4.764 -29.133 1.00 94.69 91 TYR A N 1
ATOM 703 C CA . TYR A 1 91 ? 14.758 -5.124 -30.434 1.00 94.69 91 TYR A CA 1
ATOM 704 C C . TYR A 1 91 ? 15.867 -5.233 -31.470 1.00 94.69 91 TYR A C 1
ATOM 706 O O . TYR A 1 91 ? 16.682 -4.325 -31.587 1.00 94.69 91 TYR A O 1
ATOM 714 N N . PHE A 1 92 ? 15.917 -6.326 -32.229 1.00 93.06 92 PHE A N 1
ATOM 715 C CA . PHE A 1 92 ? 16.875 -6.480 -33.323 1.00 93.06 92 PHE A CA 1
ATOM 716 C C . PHE A 1 92 ? 16.646 -5.403 -34.382 1.00 93.06 92 PHE A C 1
ATOM 718 O O . PHE A 1 92 ? 15.506 -5.117 -34.724 1.00 93.06 92 PHE A O 1
ATOM 725 N N . GLU A 1 93 ? 17.715 -4.846 -34.952 1.00 93.94 93 GLU A N 1
ATOM 726 C CA . GLU A 1 93 ? 17.624 -3.890 -36.072 1.00 93.94 93 GLU A CA 1
ATOM 727 C C . GLU A 1 93 ? 18.195 -4.447 -37.385 1.00 93.94 93 GLU A C 1
ATOM 729 O O . GLU A 1 93 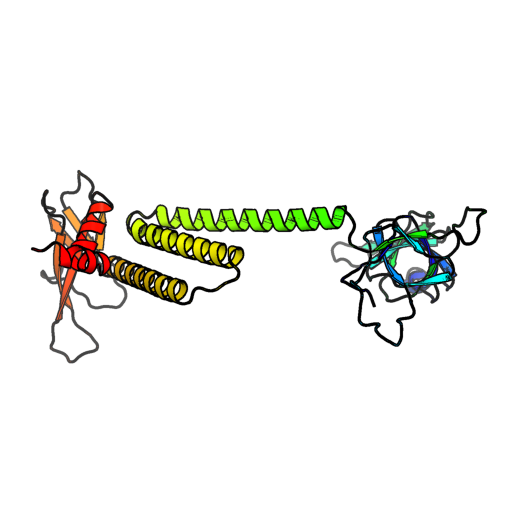? 18.240 -3.763 -38.404 1.00 93.94 93 GLU A O 1
ATOM 734 N N . GLU A 1 94 ? 18.610 -5.711 -37.370 1.00 90.81 94 GLU A N 1
ATOM 735 C CA . GLU A 1 94 ? 19.153 -6.435 -38.516 1.00 90.81 94 GLU A CA 1
ATOM 736 C C . GLU A 1 94 ? 18.348 -7.718 -38.731 1.00 90.81 94 GLU A C 1
ATOM 738 O O . GLU A 1 94 ? 17.893 -8.333 -37.763 1.00 90.81 94 GLU A O 1
ATOM 743 N N . ILE A 1 95 ? 18.191 -8.126 -39.993 1.00 91.38 95 ILE A N 1
ATOM 744 C CA . ILE A 1 95 ? 17.568 -9.403 -40.359 1.00 91.38 95 ILE A CA 1
ATOM 745 C C . ILE A 1 95 ? 18.597 -10.515 -40.142 1.00 91.38 95 ILE A C 1
ATOM 747 O O . ILE A 1 95 ? 19.636 -10.542 -40.802 1.00 91.38 95 ILE A O 1
ATOM 751 N N . LYS A 1 96 ? 18.305 -11.428 -39.219 1.00 87.00 96 LYS A N 1
ATOM 752 C CA . LYS A 1 96 ? 19.144 -12.567 -38.829 1.00 87.00 96 LYS A CA 1
ATOM 753 C C . LYS A 1 96 ? 18.271 -13.791 -38.589 1.00 87.00 96 LYS A C 1
ATOM 755 O O . LYS A 1 96 ? 17.079 -13.654 -38.318 1.00 87.00 96 LYS A O 1
ATOM 760 N N . ASP A 1 97 ? 18.871 -14.971 -38.658 1.00 86.94 97 ASP A N 1
ATOM 761 C CA . ASP A 1 97 ? 18.191 -16.194 -38.242 1.00 86.94 97 ASP A CA 1
ATOM 762 C C . ASP A 1 97 ? 17.994 -16.180 -36.720 1.00 86.94 97 ASP A C 1
ATOM 764 O O . ASP A 1 97 ? 18.905 -15.851 -35.957 1.00 86.94 97 ASP A O 1
ATOM 768 N N . TYR A 1 98 ? 16.788 -16.524 -36.280 1.00 84.56 98 TYR A N 1
ATOM 769 C CA . TYR A 1 98 ? 16.377 -16.511 -34.883 1.00 84.56 98 TYR A CA 1
ATOM 770 C C . TYR A 1 98 ? 15.600 -17.777 -34.550 1.00 84.56 98 TYR A C 1
ATOM 772 O O . TYR A 1 98 ? 14.736 -18.206 -35.314 1.00 84.56 98 TYR A O 1
ATOM 780 N N . THR A 1 99 ? 15.907 -18.378 -33.402 1.00 86.06 99 THR A N 1
ATOM 781 C CA . THR A 1 99 ? 15.240 -19.603 -32.953 1.00 86.06 99 THR A CA 1
ATOM 782 C C . THR A 1 99 ? 14.147 -19.251 -31.951 1.00 86.06 99 THR A C 1
ATOM 784 O O . THR A 1 99 ? 14.432 -18.688 -30.898 1.00 86.06 99 THR A O 1
ATOM 787 N N . LEU A 1 100 ? 12.903 -19.584 -32.284 1.00 82.75 100 LEU A N 1
ATOM 788 C CA . LEU A 1 100 ? 11.770 -19.552 -31.364 1.00 82.75 100 LEU A CA 1
ATOM 789 C C . LEU A 1 100 ? 11.676 -20.896 -30.652 1.00 82.75 100 LEU A C 1
ATOM 791 O O . LEU A 1 100 ? 11.728 -21.930 -31.312 1.00 82.75 100 LEU A O 1
ATOM 795 N N . PHE A 1 101 ? 11.504 -20.872 -29.334 1.00 86.19 101 PHE A N 1
ATOM 796 C CA . PHE A 1 101 ? 11.289 -22.062 -28.514 1.00 86.19 101 PHE A CA 1
ATOM 797 C C . PHE A 1 101 ? 9.831 -22.122 -28.068 1.00 86.19 101 PHE A C 1
ATOM 799 O O . PHE A 1 101 ? 9.260 -21.103 -27.676 1.00 86.19 101 PHE A O 1
ATOM 806 N N . VAL A 1 102 ? 9.241 -23.312 -28.121 1.00 84.19 102 VAL A N 1
ATOM 807 C CA . VAL A 1 102 ? 7.904 -23.590 -27.595 1.00 84.19 102 VAL A CA 1
ATOM 808 C C . VAL A 1 102 ? 8.050 -24.502 -26.389 1.00 84.19 102 VAL A C 1
ATOM 810 O O . VAL A 1 102 ? 8.708 -25.543 -26.457 1.00 84.19 102 VAL A O 1
ATOM 813 N N . ASN A 1 103 ? 7.436 -24.093 -25.283 1.00 88.06 103 ASN A N 1
ATOM 814 C CA . ASN A 1 103 ? 7.442 -24.861 -24.047 1.00 88.06 103 ASN A CA 1
ATOM 815 C C . ASN A 1 103 ? 6.232 -25.798 -23.986 1.00 88.06 103 ASN A C 1
ATOM 817 O O . ASN A 1 103 ? 5.150 -25.455 -24.464 1.00 88.06 103 ASN A O 1
ATOM 821 N N . ASP A 1 104 ? 6.408 -26.964 -23.372 1.00 88.50 104 ASP A N 1
ATOM 822 C CA . ASP A 1 104 ? 5.308 -27.865 -23.039 1.00 88.50 104 ASP A CA 1
ATOM 823 C C . ASP A 1 104 ? 4.552 -27.419 -21.767 1.00 88.50 104 ASP A C 1
ATOM 825 O O . ASP A 1 104 ? 4.797 -26.357 -21.187 1.00 88.50 104 ASP A O 1
ATOM 829 N N . LYS A 1 105 ? 3.615 -28.255 -21.302 1.00 88.25 105 LYS A N 1
ATOM 830 C CA . LYS A 1 105 ? 2.824 -27.999 -20.084 1.00 88.25 105 LYS A CA 1
ATOM 831 C C . LYS A 1 105 ? 3.662 -27.952 -18.797 1.00 88.25 105 LYS A C 1
ATOM 833 O O . LYS A 1 105 ? 3.172 -27.431 -17.798 1.00 88.25 105 LYS A O 1
ATOM 838 N N . ASN A 1 106 ? 4.884 -28.480 -18.820 1.00 88.50 106 ASN A N 1
ATOM 839 C CA . ASN A 1 106 ? 5.814 -28.509 -17.695 1.00 88.50 106 ASN A CA 1
ATOM 840 C C . ASN A 1 106 ? 6.856 -27.380 -17.770 1.00 88.50 106 ASN A C 1
ATOM 842 O O . ASN A 1 106 ? 7.774 -27.350 -16.953 1.00 88.50 106 ASN A O 1
ATOM 846 N N . ASN A 1 107 ? 6.696 -26.427 -18.700 1.00 81.94 107 ASN A N 1
ATOM 847 C CA . ASN A 1 107 ? 7.649 -25.348 -18.967 1.00 81.94 107 ASN A CA 1
ATOM 848 C C . ASN A 1 107 ? 9.008 -25.821 -19.527 1.00 81.94 107 ASN A C 1
ATOM 850 O O . ASN A 1 107 ? 9.970 -25.050 -19.520 1.00 81.94 107 ASN A O 1
ATOM 854 N N . GLU A 1 108 ? 9.094 -27.045 -20.052 1.00 85.88 108 GLU A N 1
ATOM 855 C CA . GLU A 1 108 ? 10.292 -27.554 -20.724 1.00 85.88 108 GLU A CA 1
ATOM 856 C C . GLU A 1 108 ? 10.239 -27.257 -22.228 1.00 85.88 108 GLU A C 1
ATOM 858 O O . GLU A 1 108 ? 9.171 -27.273 -22.841 1.00 85.88 108 GLU A O 1
ATOM 863 N N . ILE A 1 109 ? 11.391 -26.976 -22.847 1.00 83.94 109 ILE A N 1
ATOM 864 C CA . ILE A 1 109 ? 11.470 -26.720 -24.295 1.00 83.94 109 ILE A CA 1
ATOM 865 C C . ILE A 1 109 ? 11.133 -28.018 -25.039 1.00 83.94 109 ILE A C 1
ATOM 867 O O . ILE A 1 109 ? 11.880 -28.991 -24.944 1.00 83.94 109 ILE A O 1
ATOM 871 N N . SER A 1 110 ? 10.044 -28.014 -25.809 1.00 85.62 110 SER A N 1
ATOM 872 C CA . SER A 1 110 ? 9.552 -29.186 -26.549 1.00 85.62 110 SER A CA 1
ATOM 873 C C . SER A 1 110 ? 9.723 -29.064 -28.060 1.00 85.62 110 SER A C 1
ATOM 875 O O . SER A 1 110 ? 10.097 -30.035 -28.715 1.00 85.62 110 SER A O 1
ATOM 877 N N . GLU A 1 111 ? 9.516 -27.871 -28.619 1.00 88.00 111 GLU A N 1
ATOM 878 C CA . GLU A 1 111 ? 9.633 -27.614 -30.058 1.00 88.00 111 GLU A CA 1
ATOM 879 C C . GLU A 1 111 ? 10.431 -26.334 -30.327 1.00 88.00 111 GLU A C 1
ATOM 881 O O . GLU A 1 111 ? 10.572 -25.460 -29.463 1.00 88.00 111 GLU A O 1
ATOM 886 N N . PHE A 1 112 ? 10.965 -26.208 -31.544 1.00 87.88 112 PHE A N 1
ATOM 887 C CA . PHE A 1 112 ? 11.644 -24.996 -31.986 1.00 87.88 112 PHE A CA 1
ATOM 888 C C . PHE A 1 112 ? 11.361 -24.679 -33.456 1.00 87.88 112 PHE A C 1
ATOM 890 O O . PHE A 1 112 ? 11.190 -25.576 -34.280 1.00 87.88 112 PHE A O 1
ATOM 897 N N . PHE A 1 113 ? 11.387 -23.390 -33.794 1.00 85.38 113 PHE A N 1
ATOM 898 C CA . PHE A 1 113 ? 11.261 -22.895 -35.165 1.00 85.38 113 PHE A CA 1
ATOM 899 C C . PHE A 1 113 ? 12.395 -21.925 -35.475 1.00 85.38 113 PHE A C 1
ATOM 901 O O . PHE A 1 113 ? 12.635 -20.982 -34.722 1.00 85.38 113 PHE A O 1
ATOM 908 N N . THR A 1 114 ? 13.073 -22.115 -36.604 1.00 84.50 114 THR A N 1
ATOM 909 C CA . THR A 1 114 ? 14.016 -21.118 -37.118 1.00 84.50 114 THR A CA 1
ATOM 910 C C . THR A 1 114 ? 13.264 -20.144 -38.015 1.00 84.50 114 THR A C 1
ATOM 912 O O . THR A 1 114 ? 12.657 -20.535 -39.010 1.00 84.50 114 THR A O 1
ATOM 915 N N . THR A 1 115 ? 13.289 -18.869 -37.650 1.00 86.19 115 THR A N 1
ATOM 916 C CA . THR A 1 115 ? 12.637 -17.773 -38.374 1.00 86.19 115 THR A CA 1
ATOM 917 C C . THR A 1 115 ? 13.652 -16.669 -38.655 1.00 86.19 115 THR A C 1
ATOM 919 O O . THR A 1 115 ? 14.807 -16.771 -38.244 1.00 86.19 115 THR A O 1
ATOM 922 N N . LYS A 1 116 ? 13.232 -15.599 -39.331 1.00 90.81 116 LYS A N 1
ATOM 923 C CA . LYS A 1 116 ? 14.043 -14.387 -39.465 1.00 90.81 116 LYS A CA 1
ATOM 924 C C . LYS A 1 116 ? 13.543 -13.300 -38.525 1.00 90.81 116 LYS A C 1
ATOM 926 O O . LYS A 1 116 ? 12.336 -13.098 -38.400 1.00 90.81 116 LYS A O 1
ATOM 931 N N . THR A 1 117 ? 14.467 -12.569 -37.911 1.00 90.94 117 THR A N 1
ATOM 932 C CA . THR A 1 117 ? 14.140 -11.363 -37.148 1.00 90.94 117 THR A CA 1
ATOM 933 C C . THR A 1 117 ? 13.514 -10.303 -38.054 1.00 90.94 117 THR A C 1
ATOM 935 O O . THR A 1 117 ? 13.902 -10.122 -39.211 1.00 90.94 117 THR A O 1
ATOM 938 N N . ILE A 1 118 ? 12.558 -9.564 -37.499 1.00 92.62 118 ILE A N 1
ATOM 939 C CA . ILE A 1 118 ? 11.957 -8.385 -38.114 1.00 92.62 118 ILE A CA 1
ATOM 940 C C . ILE A 1 118 ? 12.515 -7.153 -37.387 1.00 92.62 118 ILE A C 1
ATOM 942 O O . ILE A 1 118 ? 12.256 -7.010 -36.185 1.00 92.62 118 ILE A O 1
ATOM 946 N N . PRO A 1 119 ? 13.264 -6.269 -38.079 1.00 91.12 119 PRO A N 1
ATOM 947 C CA . PRO A 1 119 ? 13.840 -5.072 -37.480 1.00 91.12 119 PRO A CA 1
ATOM 948 C C . PRO A 1 119 ? 12.811 -4.230 -36.715 1.00 91.12 119 PRO A C 1
ATOM 950 O O . PRO A 1 119 ? 11.744 -3.918 -37.239 1.00 91.12 119 PRO A O 1
ATOM 953 N N . GLY A 1 120 ? 13.125 -3.878 -35.469 1.00 87.25 120 GLY A N 1
ATOM 954 C CA . GLY A 1 120 ? 12.269 -3.107 -34.567 1.00 87.25 120 GLY A CA 1
ATOM 955 C C . GLY A 1 120 ? 11.112 -3.878 -33.924 1.00 87.25 120 GLY A C 1
ATOM 956 O O . GLY A 1 120 ? 10.454 -3.314 -33.056 1.00 87.25 120 GLY A O 1
ATOM 957 N N . ASN A 1 121 ? 10.874 -5.139 -34.305 1.00 90.62 121 ASN A N 1
ATOM 958 C CA . ASN A 1 121 ? 9.740 -5.934 -33.817 1.00 90.62 121 ASN A CA 1
ATOM 959 C C . ASN A 1 121 ? 10.185 -7.187 -33.059 1.00 90.62 121 ASN A C 1
ATOM 961 O O . ASN A 1 121 ? 9.658 -7.484 -31.990 1.00 90.62 121 ASN A O 1
ATOM 965 N N . THR A 1 122 ? 11.151 -7.935 -33.597 1.00 90.88 122 THR A N 1
ATOM 966 C CA . THR A 1 122 ? 11.694 -9.104 -32.898 1.00 90.88 122 THR A CA 1
ATOM 967 C C . THR A 1 122 ? 12.615 -8.637 -31.784 1.00 90.88 122 THR A C 1
ATOM 969 O O . THR A 1 122 ? 13.516 -7.836 -32.032 1.00 90.88 122 THR A O 1
ATOM 972 N N . TYR A 1 123 ? 12.413 -9.149 -30.573 1.00 91.44 123 TYR A N 1
ATOM 973 C CA . TYR A 1 123 ? 13.163 -8.735 -29.394 1.00 91.44 123 TYR A CA 1
ATOM 974 C C . TYR A 1 123 ? 13.845 -9.905 -28.688 1.00 91.44 123 TYR A C 1
ATOM 976 O O . TYR A 1 123 ? 13.461 -11.065 -28.831 1.00 91.44 123 TYR A O 1
ATOM 984 N N . LEU A 1 124 ? 14.847 -9.566 -27.887 1.00 88.69 124 LEU A N 1
ATOM 985 C CA . LEU A 1 124 ? 15.463 -10.419 -26.884 1.00 88.69 124 LEU A CA 1
ATOM 986 C C . LEU A 1 124 ? 15.211 -9.791 -25.507 1.00 88.69 124 LEU A C 1
ATOM 988 O O . LEU A 1 124 ? 15.267 -8.570 -25.366 1.00 88.69 124 LEU A O 1
ATOM 992 N N . LYS A 1 125 ? 14.949 -10.619 -24.493 1.00 87.62 125 LYS A N 1
ATOM 993 C CA . LYS A 1 125 ? 15.083 -10.199 -23.095 1.00 87.62 125 LYS A CA 1
ATOM 994 C C . LYS A 1 125 ? 16.553 -10.244 -22.711 1.00 87.62 125 LYS A C 1
ATOM 996 O O . LYS A 1 125 ? 17.188 -11.291 -22.831 1.00 87.62 125 LYS A O 1
ATOM 1001 N N . GLN A 1 126 ? 17.090 -9.114 -22.287 1.00 79.25 126 GLN A N 1
ATOM 1002 C CA . GLN A 1 126 ? 18.449 -9.041 -21.780 1.00 79.25 126 GLN A CA 1
ATOM 1003 C C . GLN A 1 126 ? 18.490 -9.536 -20.332 1.00 79.25 126 GLN A C 1
ATOM 1005 O O . GLN A 1 126 ? 17.873 -8.942 -19.455 1.00 79.25 126 GLN A O 1
ATOM 1010 N N . ASN A 1 127 ? 19.275 -10.581 -20.069 1.00 68.06 127 ASN A N 1
ATOM 1011 C CA . ASN A 1 127 ? 19.366 -11.218 -18.748 1.00 68.06 127 ASN A CA 1
ATOM 1012 C C . ASN A 1 127 ? 20.729 -10.988 -18.064 1.00 68.06 127 ASN A C 1
ATOM 1014 O O . ASN A 1 127 ? 21.219 -11.848 -17.331 1.00 68.06 127 ASN A O 1
ATOM 1018 N N . SER A 1 128 ? 21.401 -9.874 -18.350 1.00 62.72 128 SER A N 1
ATOM 1019 C CA . SER A 1 128 ? 22.764 -9.611 -17.877 1.00 62.72 128 SER A CA 1
ATOM 1020 C C . SER A 1 128 ? 23.042 -8.110 -17.776 1.00 62.72 128 SER A C 1
ATOM 1022 O O . SER A 1 128 ? 22.444 -7.310 -18.485 1.00 62.72 128 SER A O 1
ATOM 1024 N N . LYS A 1 129 ? 24.033 -7.702 -16.969 1.00 66.19 129 LYS A N 1
ATOM 1025 C CA . LYS A 1 129 ? 24.529 -6.307 -16.887 1.00 66.19 129 LYS A CA 1
ATOM 1026 C C . LYS A 1 129 ? 25.380 -5.896 -18.099 1.00 66.19 129 LYS A C 1
ATOM 1028 O O . LYS A 1 129 ? 26.369 -5.172 -17.948 1.00 66.19 129 LYS A O 1
ATOM 1033 N N . GLU A 1 130 ? 25.046 -6.407 -19.277 1.00 74.06 130 GLU A N 1
ATOM 1034 C CA . GLU A 1 130 ? 25.702 -6.055 -20.528 1.00 74.06 130 GLU A CA 1
ATOM 1035 C C . GLU A 1 130 ? 25.645 -4.547 -20.766 1.00 74.06 130 GLU A C 1
ATOM 1037 O O . GLU A 1 130 ? 24.673 -3.851 -20.446 1.00 74.06 130 GLU A O 1
ATOM 1042 N N . LYS A 1 131 ? 26.752 -4.033 -21.296 1.00 85.81 131 LYS A N 1
ATOM 1043 C CA . LYS A 1 131 ? 26.872 -2.630 -21.657 1.00 85.81 131 LYS A CA 1
ATOM 1044 C C . LYS A 1 131 ? 26.567 -2.487 -23.134 1.00 85.81 131 LYS A C 1
ATOM 1046 O O . LYS A 1 131 ? 27.028 -3.270 -23.967 1.00 85.81 131 LYS A O 1
ATOM 1051 N N . PHE A 1 132 ? 25.875 -1.407 -23.447 1.00 91.56 132 PHE A N 1
ATOM 1052 C CA . PHE A 1 132 ? 25.569 -1.023 -24.809 1.00 91.56 132 PHE A CA 1
ATOM 1053 C C . PHE A 1 132 ? 26.133 0.352 -25.098 1.00 91.56 132 PHE A C 1
ATOM 1055 O O . PHE A 1 132 ? 26.247 1.202 -24.213 1.00 91.56 132 PHE A O 1
ATOM 1062 N N . LYS A 1 133 ? 26.464 0.587 -26.359 1.00 94.12 133 LYS A N 1
ATOM 1063 C CA . LYS A 1 133 ? 26.852 1.902 -26.846 1.00 94.12 133 LYS A CA 1
ATOM 1064 C C . LYS A 1 133 ? 25.742 2.458 -27.717 1.00 94.12 133 LYS A C 1
ATOM 1066 O O . LYS A 1 133 ? 25.211 1.763 -28.573 1.00 94.12 133 LYS A O 1
ATOM 1071 N N . ILE A 1 134 ? 25.375 3.715 -27.502 1.00 93.00 134 ILE A N 1
ATOM 1072 C CA . ILE A 1 134 ? 24.368 4.368 -28.340 1.00 93.00 134 ILE A CA 1
ATOM 1073 C C . ILE A 1 134 ? 24.967 4.648 -29.710 1.00 93.00 134 ILE A C 1
ATOM 1075 O O . ILE A 1 134 ? 26.062 5.201 -29.817 1.00 93.00 134 ILE A O 1
ATOM 1079 N N . ILE A 1 135 ? 24.226 4.309 -30.758 1.00 92.69 135 ILE A N 1
ATOM 1080 C CA . ILE A 1 135 ? 24.636 4.529 -32.144 1.00 92.69 135 ILE A CA 1
ATOM 1081 C C . ILE A 1 135 ? 23.738 5.552 -32.831 1.00 92.69 135 ILE A C 1
ATOM 1083 O O . ILE A 1 135 ? 22.639 5.883 -32.376 1.00 92.69 135 ILE A O 1
ATOM 1087 N N . ASN A 1 136 ? 24.219 6.073 -33.957 1.00 89.12 136 ASN A N 1
ATOM 1088 C CA . ASN A 1 136 ? 23.430 6.959 -34.801 1.00 89.12 136 ASN A CA 1
ATOM 1089 C C . ASN A 1 136 ? 22.155 6.257 -35.288 1.00 89.12 136 ASN A C 1
ATOM 1091 O O . ASN A 1 136 ? 22.132 5.043 -35.496 1.00 89.12 136 ASN A O 1
ATOM 1095 N N . ARG A 1 137 ? 21.096 7.045 -35.503 1.00 86.75 137 ARG A N 1
ATOM 1096 C CA . ARG A 1 137 ? 19.854 6.549 -36.105 1.00 86.75 137 ARG A CA 1
ATOM 1097 C C . ARG A 1 137 ? 20.182 5.925 -37.465 1.00 86.75 137 ARG A C 1
ATOM 1099 O O . ARG A 1 137 ? 20.769 6.596 -38.309 1.00 86.75 137 ARG A O 1
ATOM 1106 N N . LEU A 1 138 ? 19.765 4.678 -37.688 1.00 73.25 138 LEU A N 1
ATOM 1107 C CA . LEU A 1 138 ? 20.199 3.884 -38.848 1.00 73.25 138 LEU A CA 1
ATOM 1108 C C . LEU A 1 138 ? 19.796 4.472 -40.214 1.00 73.25 138 LEU A C 1
ATOM 1110 O O . LEU A 1 138 ? 20.482 4.223 -41.198 1.00 73.25 138 LEU A O 1
ATOM 1114 N N . ASN A 1 139 ? 18.745 5.300 -40.264 1.00 69.12 139 ASN A N 1
ATOM 1115 C CA . ASN A 1 139 ? 18.191 5.860 -41.505 1.00 69.12 139 ASN A CA 1
ATOM 1116 C C . ASN A 1 139 ? 18.307 7.393 -41.610 1.00 69.12 139 ASN A C 1
ATOM 1118 O O . ASN A 1 139 ? 17.597 8.001 -42.410 1.00 69.12 139 ASN A O 1
ATOM 1122 N N . ASN A 1 140 ? 19.135 8.048 -40.787 1.00 64.44 140 ASN A N 1
ATOM 1123 C CA . ASN A 1 140 ? 19.197 9.511 -40.747 1.00 64.44 140 ASN A CA 1
ATOM 1124 C C . ASN A 1 140 ? 20.545 10.045 -41.259 1.00 64.44 140 ASN A C 1
ATOM 1126 O O . ASN A 1 140 ? 21.597 9.570 -40.844 1.00 64.44 140 ASN A O 1
ATOM 1130 N N . LYS A 1 141 ? 20.509 11.048 -42.149 1.00 59.47 141 LYS A N 1
ATOM 1131 C CA . LYS A 1 141 ? 21.716 11.705 -42.695 1.00 59.47 141 LYS A CA 1
ATOM 1132 C C . LYS A 1 141 ? 22.399 12.620 -41.670 1.00 59.47 141 LYS A C 1
ATOM 1134 O O . LYS A 1 141 ? 23.572 12.941 -41.824 1.00 59.47 141 LYS A O 1
ATOM 1139 N N . GLU A 1 142 ? 21.675 13.027 -40.627 1.00 63.22 142 GLU A N 1
ATOM 1140 C CA . GLU A 1 142 ? 22.212 13.792 -39.500 1.00 63.22 142 GLU A CA 1
ATOM 1141 C C . GLU A 1 142 ? 22.965 12.862 -38.537 1.00 63.22 142 GLU A C 1
ATOM 1143 O O . GLU A 1 142 ? 22.365 12.178 -37.701 1.00 63.22 142 GLU A O 1
ATOM 1148 N N . THR A 1 143 ? 24.291 12.841 -38.649 1.00 69.44 143 THR A N 1
ATOM 1149 C CA . THR A 1 143 ? 25.169 12.181 -37.680 1.00 69.44 143 THR A CA 1
ATOM 1150 C C . THR A 1 143 ? 25.187 12.964 -36.362 1.00 69.44 143 THR A C 1
ATOM 1152 O O . THR A 1 143 ? 25.067 14.187 -36.343 1.00 69.44 143 THR A O 1
ATOM 1155 N N . ASN A 1 144 ? 25.320 12.264 -35.232 1.00 75.06 144 ASN A N 1
ATOM 1156 C CA . ASN A 1 144 ? 25.481 12.839 -33.887 1.00 75.06 144 ASN A CA 1
ATOM 1157 C C . ASN A 1 144 ? 24.282 13.611 -33.310 1.00 75.06 144 ASN A C 1
ATOM 1159 O O . ASN A 1 144 ? 24.426 14.311 -32.307 1.00 75.06 144 ASN A O 1
ATOM 1163 N N . LYS A 1 145 ? 23.077 13.459 -33.870 1.00 85.31 145 LYS A N 1
ATOM 1164 C CA . LYS A 1 145 ? 21.878 14.036 -33.251 1.00 85.31 145 LYS A CA 1
ATOM 1165 C C . LYS A 1 145 ? 21.563 13.330 -31.925 1.00 85.31 145 LYS A C 1
ATOM 1167 O O . LYS A 1 145 ? 21.435 12.104 -31.934 1.00 85.31 145 LYS A O 1
ATOM 1172 N N . PRO A 1 146 ? 21.391 14.065 -30.812 1.00 89.88 146 PRO A N 1
ATOM 1173 C CA . PRO A 1 146 ? 21.079 13.451 -29.530 1.00 89.88 146 PRO A CA 1
ATOM 1174 C C . PRO A 1 146 ? 19.696 12.786 -29.539 1.00 89.88 146 PRO A C 1
ATOM 1176 O O . PRO A 1 146 ? 18.769 13.245 -30.220 1.00 89.88 146 PRO A O 1
ATOM 1179 N N . TYR A 1 147 ? 19.574 11.715 -28.758 1.00 92.19 147 TYR A N 1
ATOM 1180 C CA . TYR A 1 147 ? 18.303 11.098 -28.398 1.00 92.19 147 TYR A CA 1
ATOM 1181 C C . TYR A 1 147 ? 17.678 11.806 -27.204 1.00 92.19 147 TYR A C 1
ATOM 1183 O O . TYR A 1 147 ? 18.382 12.279 -26.316 1.00 92.19 147 TYR A O 1
ATOM 1191 N N . LYS A 1 148 ? 16.355 11.849 -27.158 1.00 91.56 148 LYS A N 1
ATOM 1192 C CA . LYS A 1 148 ? 15.590 12.390 -26.041 1.00 91.56 148 LYS A CA 1
ATOM 1193 C C . LYS A 1 148 ? 15.436 11.353 -24.933 1.00 91.56 148 LYS A C 1
ATOM 1195 O O . LYS A 1 148 ? 15.023 10.220 -25.182 1.00 91.56 148 LYS A O 1
ATOM 1200 N N . PHE A 1 149 ? 15.705 11.765 -23.701 1.00 89.81 149 PHE A N 1
ATOM 1201 C CA . PHE A 1 149 ? 15.379 10.999 -22.502 1.00 89.81 149 PHE A CA 1
ATOM 1202 C C . PHE A 1 149 ? 14.809 11.901 -21.413 1.00 89.81 149 PHE A C 1
ATOM 1204 O O . PHE A 1 149 ? 15.056 13.105 -21.396 1.00 89.81 149 PHE A O 1
ATOM 1211 N N . ILE A 1 150 ? 14.043 11.314 -20.505 1.00 85.44 150 ILE A N 1
ATOM 1212 C CA . ILE A 1 150 ? 13.450 11.974 -19.345 1.00 85.44 150 ILE A CA 1
ATOM 1213 C C . ILE A 1 150 ? 14.227 11.546 -18.103 1.00 85.44 150 ILE A C 1
ATOM 1215 O O . ILE A 1 150 ? 14.640 10.392 -17.991 1.00 85.44 150 ILE A O 1
ATOM 1219 N N . VAL A 1 151 ? 14.423 12.473 -17.167 1.00 79.50 151 VAL A N 1
ATOM 1220 C CA . VAL A 1 151 ? 14.907 12.148 -15.822 1.00 79.50 151 VAL A CA 1
ATOM 1221 C C . VAL A 1 151 ? 13.708 12.121 -14.879 1.00 79.50 151 VAL A C 1
ATOM 1223 O O . VAL A 1 151 ? 13.090 13.157 -14.642 1.00 79.50 151 VAL A O 1
ATOM 1226 N N . GLY A 1 152 ? 13.370 10.944 -14.355 1.00 67.50 152 GLY A N 1
ATOM 1227 C CA . GLY A 1 152 ? 12.210 10.714 -13.495 1.00 67.50 152 GLY A CA 1
ATOM 1228 C C . GLY A 1 152 ? 11.219 9.693 -14.062 1.00 67.50 152 GLY A C 1
ATOM 1229 O O . GLY A 1 152 ? 11.293 9.294 -15.220 1.00 67.50 152 GLY A O 1
ATOM 1230 N N . ASN A 1 153 ? 10.278 9.262 -13.217 1.00 61.34 153 ASN A N 1
ATOM 1231 C CA . ASN A 1 153 ? 9.200 8.349 -13.611 1.00 61.34 153 ASN A CA 1
ATOM 1232 C C . ASN A 1 153 ? 8.315 8.988 -14.697 1.00 61.34 153 ASN A C 1
ATOM 1234 O O . ASN A 1 153 ? 8.062 10.195 -14.659 1.00 61.34 153 ASN A O 1
ATOM 1238 N N . THR A 1 154 ? 7.791 8.186 -15.626 1.00 61.09 154 THR A N 1
ATOM 1239 C CA . THR A 1 154 ? 6.865 8.692 -16.649 1.00 61.09 154 THR A CA 1
ATOM 1240 C C . THR A 1 154 ? 5.548 9.167 -16.021 1.00 61.09 154 THR A C 1
ATOM 1242 O O . THR A 1 154 ? 5.184 8.757 -14.916 1.00 61.09 154 THR A O 1
ATOM 1245 N N . VAL A 1 155 ? 4.784 10.013 -16.728 1.00 60.44 155 VAL A N 1
ATOM 1246 C CA . VAL A 1 155 ? 3.442 10.440 -16.274 1.00 60.44 155 VAL A CA 1
ATOM 1247 C C . VAL A 1 155 ? 2.554 9.225 -15.977 1.00 60.44 155 VAL A C 1
ATOM 1249 O O . VAL A 1 155 ? 1.874 9.207 -14.955 1.00 60.44 155 VAL A O 1
ATOM 1252 N N . SER A 1 156 ? 2.624 8.178 -16.804 1.00 58.91 156 SER A N 1
ATOM 1253 C CA . SER A 1 156 ? 1.915 6.909 -16.593 1.00 58.91 156 SER A CA 1
ATOM 1254 C C . SER A 1 156 ? 2.297 6.217 -15.285 1.00 58.91 156 SER A C 1
ATOM 1256 O O . SER A 1 156 ? 1.409 5.788 -14.548 1.00 58.91 156 SER A O 1
ATOM 1258 N N . ASP A 1 157 ? 3.587 6.159 -14.951 1.00 61.53 157 ASP A N 1
ATOM 1259 C CA . ASP A 1 157 ? 4.060 5.530 -13.712 1.00 61.53 157 ASP A CA 1
ATOM 1260 C C . ASP A 1 157 ? 3.601 6.303 -12.476 1.00 61.53 157 ASP A C 1
ATOM 1262 O O . ASP A 1 157 ? 3.206 5.716 -11.465 1.00 61.53 157 ASP A O 1
ATOM 1266 N N . ILE A 1 158 ? 3.636 7.637 -12.554 1.00 64.44 158 ILE A N 1
ATOM 1267 C CA . ILE A 1 158 ? 3.163 8.517 -11.484 1.00 64.44 158 ILE A CA 1
ATOM 1268 C C . ILE A 1 158 ? 1.661 8.316 -11.282 1.00 64.44 158 ILE A C 1
ATOM 1270 O O . ILE A 1 158 ? 1.229 8.085 -10.151 1.00 64.44 158 ILE A O 1
ATOM 1274 N N . SER A 1 159 ? 0.874 8.349 -12.360 1.00 63.56 159 SER A N 1
ATOM 1275 C CA . SER A 1 159 ? -0.574 8.133 -12.321 1.00 63.56 159 SER A CA 1
ATOM 1276 C C . SER A 1 159 ? -0.935 6.760 -11.759 1.00 63.56 159 SER A C 1
ATOM 1278 O O . SER A 1 159 ? -1.824 6.671 -10.914 1.00 63.56 159 SER A O 1
ATOM 1280 N N . TYR A 1 160 ? -0.222 5.703 -12.156 1.00 68.75 160 TYR A N 1
ATOM 1281 C CA . TYR A 1 160 ? -0.447 4.350 -11.649 1.00 68.75 160 TYR A CA 1
ATOM 1282 C C . TYR A 1 160 ? -0.126 4.228 -10.153 1.00 68.75 160 TYR A C 1
ATOM 1284 O O . TYR A 1 160 ? -0.932 3.705 -9.382 1.00 68.75 160 TYR A O 1
ATOM 1292 N N . LYS A 1 161 ? 1.008 4.780 -9.701 1.00 70.44 161 LYS A N 1
ATOM 1293 C CA . LYS A 1 161 ? 1.366 4.802 -8.271 1.00 70.44 161 LYS A CA 1
ATOM 1294 C C . LYS A 1 161 ? 0.357 5.597 -7.439 1.00 70.44 161 LYS A C 1
ATOM 1296 O O . LYS A 1 161 ? -0.012 5.162 -6.349 1.00 70.44 161 LYS A O 1
ATOM 1301 N N . LEU A 1 162 ? -0.109 6.742 -7.944 1.00 70.44 162 LEU A N 1
ATOM 1302 C CA . LEU A 1 162 ? -1.154 7.541 -7.295 1.00 70.44 162 LEU A CA 1
ATOM 1303 C C . LEU A 1 162 ? -2.479 6.784 -7.217 1.00 70.44 162 LEU A C 1
ATOM 1305 O O . LEU A 1 162 ? -3.102 6.760 -6.157 1.00 70.44 162 LEU A O 1
ATOM 1309 N N . PHE A 1 163 ? -2.881 6.133 -8.308 1.00 79.44 163 PHE A N 1
ATOM 1310 C CA . PHE A 1 163 ? -4.069 5.290 -8.347 1.00 79.44 163 PHE A CA 1
ATOM 1311 C C . PHE A 1 163 ? -3.992 4.179 -7.295 1.00 79.44 163 PHE A C 1
ATOM 1313 O O . PHE A 1 163 ? -4.886 4.078 -6.457 1.00 79.44 163 PHE A O 1
ATOM 1320 N N . LEU A 1 164 ? -2.895 3.416 -7.258 1.00 75.88 164 LEU A N 1
ATOM 1321 C CA . LEU A 1 164 ? -2.691 2.356 -6.266 1.00 75.88 164 LEU A CA 1
ATOM 1322 C C . LEU A 1 164 ? -2.753 2.885 -4.831 1.00 75.88 164 LEU A C 1
ATOM 1324 O O . LEU A 1 164 ? -3.431 2.302 -3.987 1.00 75.88 164 LEU A O 1
ATOM 1328 N N . LYS A 1 165 ? -2.089 4.011 -4.550 1.00 76.75 165 LYS A N 1
ATOM 1329 C CA . LYS A 1 165 ? -2.112 4.630 -3.219 1.00 76.75 165 LYS A CA 1
ATOM 1330 C C . LYS A 1 165 ? -3.533 5.022 -2.807 1.00 76.75 165 LYS A C 1
ATOM 1332 O O . LYS A 1 165 ? -3.927 4.772 -1.668 1.00 76.75 165 LYS A O 1
ATOM 1337 N N . ASN A 1 166 ? -4.303 5.596 -3.727 1.00 79.62 166 ASN A N 1
ATOM 1338 C CA . ASN A 1 166 ? -5.688 5.982 -3.475 1.00 79.62 166 ASN A CA 1
ATOM 1339 C C . ASN A 1 166 ? -6.584 4.756 -3.251 1.00 79.62 166 ASN A C 1
ATOM 1341 O O . ASN A 1 166 ? -7.386 4.761 -2.321 1.00 79.62 166 ASN A O 1
ATOM 1345 N N . VAL A 1 167 ? -6.412 3.684 -4.030 1.00 84.06 167 VAL A N 1
ATOM 1346 C CA . VAL A 1 167 ? -7.159 2.426 -3.854 1.00 84.06 167 VAL A CA 1
ATOM 1347 C C . VAL A 1 167 ? -6.860 1.787 -2.500 1.00 84.06 167 VAL A C 1
ATOM 1349 O O . VAL A 1 167 ? -7.785 1.392 -1.793 1.00 84.06 167 VAL A O 1
ATOM 1352 N N . ILE A 1 168 ? -5.588 1.732 -2.092 1.00 81.88 168 ILE A N 1
ATOM 1353 C CA . ILE A 1 168 ? -5.199 1.210 -0.773 1.00 81.88 168 ILE A CA 1
ATOM 1354 C C . ILE A 1 168 ? -5.846 2.038 0.342 1.00 81.88 168 ILE A C 1
ATOM 1356 O O . ILE A 1 168 ? -6.384 1.470 1.295 1.00 81.88 168 ILE A O 1
ATOM 1360 N N . LEU A 1 169 ? -5.830 3.369 0.220 1.00 79.19 169 LEU A N 1
ATOM 1361 C CA . LEU A 1 169 ? -6.426 4.265 1.209 1.00 79.19 169 LEU A CA 1
ATOM 1362 C C . LEU A 1 169 ? -7.942 4.052 1.325 1.00 79.19 169 LEU A C 1
ATOM 1364 O O . LEU A 1 169 ? -8.446 3.899 2.435 1.00 79.19 169 LEU A O 1
ATOM 1368 N N . VAL A 1 170 ? -8.657 3.974 0.199 1.00 80.44 170 VAL A N 1
ATOM 1369 C CA . VAL A 1 170 ? -10.111 3.736 0.169 1.00 80.44 170 VAL A CA 1
ATOM 1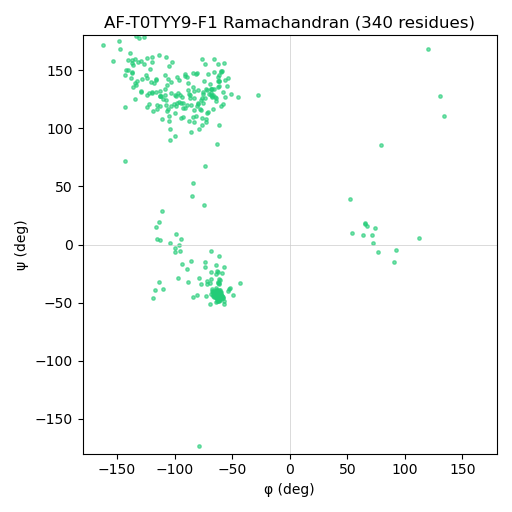370 C C . VAL A 1 170 ? -10.466 2.365 0.748 1.00 80.44 170 VAL A C 1
ATOM 1372 O O . VAL A 1 170 ? -11.356 2.274 1.593 1.00 80.44 170 VAL A O 1
ATOM 1375 N N . ASN A 1 171 ? -9.741 1.309 0.368 1.00 75.00 171 ASN A N 1
ATOM 1376 C CA . ASN A 1 171 ? -9.965 -0.034 0.907 1.00 75.00 171 ASN A CA 1
ATOM 1377 C C . ASN A 1 171 ? -9.717 -0.091 2.417 1.00 75.00 171 ASN A C 1
ATOM 1379 O O . ASN A 1 171 ? -10.512 -0.677 3.150 1.00 75.00 171 ASN A O 1
ATOM 1383 N N . SER A 1 172 ? -8.658 0.565 2.896 1.00 76.44 172 SER A N 1
ATOM 1384 C CA . SER A 1 172 ? -8.367 0.656 4.332 1.00 76.44 172 SER A CA 1
ATOM 1385 C C . SER A 1 172 ? -9.506 1.349 5.083 1.00 76.44 172 SER A C 1
ATOM 1387 O O . SER A 1 172 ? -9.918 0.894 6.149 1.00 76.44 172 SER A O 1
ATOM 1389 N N . LEU A 1 173 ? -10.062 2.416 4.502 1.00 77.25 173 LEU A N 1
ATOM 1390 C CA . LEU A 1 173 ? -11.175 3.158 5.087 1.00 77.25 173 LEU A CA 1
ATOM 1391 C C . LEU A 1 173 ? -12.463 2.318 5.139 1.00 77.25 173 LEU A C 1
ATOM 1393 O O . LEU A 1 173 ? -13.156 2.320 6.155 1.00 77.25 173 LEU A O 1
ATOM 1397 N N . LEU A 1 174 ? -12.752 1.551 4.082 1.00 73.44 174 LEU A N 1
ATOM 1398 C CA . LEU A 1 174 ? -13.887 0.621 4.026 1.00 73.44 174 LEU A CA 1
ATOM 1399 C C . LEU A 1 174 ? -13.764 -0.510 5.057 1.00 73.44 174 LEU A C 1
ATOM 1401 O O . LEU A 1 174 ? -14.736 -0.830 5.743 1.00 73.44 174 LEU A O 1
ATOM 1405 N N . VAL A 1 175 ? -12.575 -1.096 5.221 1.00 74.88 175 VAL A N 1
ATOM 1406 C CA . VAL A 1 175 ? -12.327 -2.127 6.247 1.00 74.88 175 VAL A CA 1
ATOM 1407 C C . VAL A 1 175 ? -12.520 -1.554 7.655 1.00 74.88 175 VAL A C 1
ATOM 1409 O O . VAL A 1 175 ? -13.157 -2.176 8.504 1.00 74.88 175 VAL A O 1
ATOM 1412 N N . LEU A 1 176 ? -12.041 -0.335 7.907 1.00 76.81 176 LEU A N 1
ATOM 1413 C CA . LEU A 1 176 ? -12.225 0.317 9.203 1.00 76.81 176 LEU A CA 1
ATOM 1414 C C . LEU A 1 176 ? -13.709 0.612 9.490 1.00 76.81 176 LEU A C 1
ATOM 1416 O O . LEU A 1 176 ? -14.188 0.374 10.599 1.00 76.81 176 LEU A O 1
ATOM 1420 N N . LEU A 1 177 ? -14.451 1.077 8.479 1.00 75.19 177 LEU A N 1
ATOM 1421 C CA . LEU A 1 177 ? -15.887 1.339 8.575 1.00 75.19 177 LEU A CA 1
ATOM 1422 C C . LEU A 1 177 ? -16.687 0.056 8.842 1.00 75.19 177 LEU A C 1
ATOM 1424 O O . LEU A 1 177 ? -17.596 0.057 9.668 1.00 75.19 177 LEU A O 1
ATOM 1428 N N . THR A 1 178 ? -16.346 -1.049 8.177 1.00 71.19 178 THR A N 1
ATOM 1429 C CA . THR A 1 178 ? -17.021 -2.343 8.382 1.00 71.19 178 THR A CA 1
ATOM 1430 C C . THR A 1 178 ? -16.758 -2.920 9.774 1.00 71.19 178 THR A C 1
ATOM 1432 O O . THR A 1 178 ? -17.700 -3.382 10.418 1.00 71.19 178 THR A O 1
ATOM 1435 N N . LEU A 1 179 ? -15.530 -2.811 10.298 1.00 70.81 179 LEU A N 1
ATOM 1436 C CA . LEU A 1 179 ? -15.211 -3.150 11.694 1.00 70.81 179 LEU A CA 1
ATOM 1437 C C . LEU A 1 179 ? -16.011 -2.296 12.687 1.00 70.81 179 LEU A C 1
ATOM 1439 O O . LEU A 1 179 ? -16.551 -2.815 13.665 1.00 70.81 179 LEU A O 1
ATOM 1443 N N . PHE A 1 180 ? -16.136 -0.997 12.412 1.00 70.94 180 PHE A N 1
ATOM 1444 C CA . PHE A 1 180 ? -16.923 -0.083 13.235 1.00 70.94 180 PHE A CA 1
ATOM 1445 C C . PHE A 1 180 ? -18.417 -0.446 13.239 1.00 70.94 180 PHE A C 1
ATOM 1447 O O . PHE A 1 180 ? -19.040 -0.521 14.300 1.00 70.94 180 PHE A O 1
ATOM 1454 N N . LEU A 1 181 ? -18.986 -0.749 12.068 1.00 69.38 181 LEU A N 1
ATOM 1455 C CA . LEU A 1 181 ? -20.374 -1.198 11.929 1.00 69.38 181 LEU A CA 1
ATOM 1456 C C . LEU A 1 181 ? -20.618 -2.533 12.646 1.00 69.38 181 LEU A C 1
ATOM 1458 O O . LEU A 1 181 ? -21.633 -2.680 13.325 1.00 69.38 181 LEU A O 1
ATOM 1462 N N . ALA A 1 182 ? -19.684 -3.486 12.568 1.00 64.88 182 ALA A N 1
ATOM 1463 C CA . ALA A 1 182 ? -19.798 -4.777 13.249 1.00 64.88 182 ALA A CA 1
ATOM 1464 C C . ALA A 1 182 ? -19.898 -4.629 14.780 1.00 64.88 182 ALA A C 1
ATOM 1466 O O . ALA A 1 182 ? -20.710 -5.302 15.421 1.00 64.88 182 ALA A O 1
ATOM 1467 N N . LEU A 1 183 ? -19.138 -3.699 15.368 1.00 65.19 183 LEU A N 1
ATOM 1468 C CA . LEU A 1 183 ? -19.230 -3.385 16.797 1.00 65.19 183 LEU A CA 1
ATOM 1469 C C . LEU A 1 183 ? -20.558 -2.697 17.164 1.00 65.19 183 LEU A C 1
ATOM 1471 O O . LEU A 1 183 ? -21.070 -2.893 18.266 1.00 65.19 183 LEU A O 1
ATOM 1475 N N . PHE A 1 184 ? -21.157 -1.938 16.240 1.00 62.06 184 PHE A N 1
ATOM 1476 C CA . PHE A 1 184 ? -22.466 -1.303 16.436 1.00 62.06 184 PHE A CA 1
ATOM 1477 C C . PHE A 1 184 ? -23.630 -2.309 16.410 1.00 62.06 184 PHE A C 1
ATOM 1479 O O . PHE A 1 184 ? -24.624 -2.135 17.119 1.00 62.06 184 PHE A O 1
ATOM 1486 N N . MET A 1 185 ? -23.501 -3.396 15.640 1.00 60.84 185 MET A N 1
ATOM 1487 C CA . MET A 1 185 ? -24.546 -4.424 15.503 1.00 60.84 185 MET A CA 1
ATOM 1488 C C . MET A 1 185 ? -24.850 -5.154 16.818 1.00 60.84 185 MET A C 1
ATOM 1490 O O . MET A 1 185 ? -25.957 -5.659 17.016 1.00 60.84 185 MET A O 1
ATOM 1494 N N . THR A 1 186 ? -23.917 -5.163 17.771 1.00 69.50 186 THR A N 1
ATOM 1495 C CA . THR A 1 186 ? -24.155 -5.711 19.108 1.00 69.50 186 THR A CA 1
ATOM 1496 C C . THR A 1 186 ? -24.465 -4.589 20.098 1.00 69.50 186 THR A C 1
ATOM 1498 O O . THR A 1 186 ? -23.585 -4.023 20.740 1.00 69.50 186 THR A O 1
ATOM 1501 N N . LYS A 1 187 ? -25.767 -4.311 20.273 1.00 72.44 187 LYS A N 1
ATOM 1502 C CA . LYS A 1 187 ? -26.324 -3.212 21.093 1.00 72.44 187 LYS A CA 1
ATOM 1503 C C . LYS A 1 187 ? -25.660 -3.008 22.464 1.00 72.44 187 LYS A C 1
ATOM 1505 O O . LYS A 1 187 ? -25.551 -1.876 22.924 1.00 72.44 187 LYS A O 1
ATOM 1510 N N . ARG A 1 188 ? -25.188 -4.080 23.112 1.00 74.50 188 ARG A N 1
ATOM 1511 C CA . ARG A 1 188 ? -24.506 -4.020 24.417 1.00 74.50 188 ARG A CA 1
ATOM 1512 C C . ARG A 1 188 ? -23.128 -3.338 24.386 1.00 74.50 188 ARG A C 1
ATOM 1514 O O . ARG A 1 188 ? -22.721 -2.813 25.416 1.00 74.50 188 ARG A O 1
ATOM 1521 N N . TYR A 1 189 ? -22.435 -3.292 23.243 1.00 79.69 189 TYR A N 1
ATOM 1522 C CA . TYR A 1 189 ? -21.101 -2.679 23.104 1.00 79.69 189 TYR A CA 1
ATOM 1523 C C . TYR A 1 189 ? -21.128 -1.236 22.580 1.00 79.69 189 TYR A C 1
ATOM 1525 O O . TYR A 1 189 ? -20.074 -0.611 22.498 1.00 79.69 189 TYR A O 1
ATOM 1533 N N . ILE A 1 190 ? -22.306 -0.670 22.286 1.00 79.06 190 ILE A N 1
ATOM 1534 C CA . ILE A 1 190 ? -22.446 0.691 21.732 1.00 79.06 190 ILE A CA 1
ATOM 1535 C C . ILE A 1 190 ? -21.693 1.737 22.568 1.00 79.06 190 ILE A C 1
ATOM 1537 O O . ILE A 1 190 ? -21.066 2.634 22.013 1.00 79.06 190 ILE A O 1
ATOM 1541 N N . TYR A 1 191 ? -21.681 1.602 23.895 1.00 80.88 191 TYR A N 1
ATOM 1542 C CA . TYR A 1 191 ? -20.954 2.524 24.768 1.00 80.88 191 TYR A CA 1
ATOM 1543 C C . TYR A 1 191 ? -19.431 2.503 24.566 1.00 80.88 191 TYR A C 1
ATOM 1545 O O . TYR A 1 191 ? -18.791 3.552 24.602 1.00 80.88 191 TYR A O 1
ATOM 1553 N N . ILE A 1 192 ? -18.845 1.329 24.309 1.00 80.12 192 ILE A N 1
ATOM 1554 C CA . ILE A 1 192 ? -17.412 1.196 23.997 1.00 80.12 192 ILE A CA 1
ATOM 1555 C C . ILE A 1 192 ? -17.116 1.865 22.658 1.00 80.12 192 ILE A C 1
ATOM 1557 O O . ILE A 1 192 ? -16.148 2.610 22.548 1.00 80.12 192 ILE A O 1
ATOM 1561 N N . VAL A 1 193 ? -17.984 1.650 21.667 1.00 77.50 193 VAL A N 1
ATOM 1562 C CA . VAL A 1 193 ? -17.847 2.230 20.325 1.00 77.50 193 VAL A CA 1
ATOM 1563 C C . VAL A 1 193 ? -17.894 3.757 20.371 1.00 77.50 193 VAL A C 1
ATOM 1565 O O . VAL A 1 193 ? -17.048 4.413 19.769 1.00 77.50 193 VAL A O 1
ATOM 1568 N N . ILE A 1 194 ? -18.840 4.327 21.123 1.00 80.50 194 ILE A N 1
ATOM 1569 C CA . ILE A 1 194 ? -18.959 5.781 21.301 1.00 80.50 194 ILE A CA 1
ATOM 1570 C C . ILE A 1 194 ? -17.702 6.351 21.968 1.00 80.50 194 ILE A C 1
ATOM 1572 O O . ILE A 1 194 ? -17.139 7.323 21.471 1.00 80.50 194 ILE A O 1
ATOM 1576 N N . ASN A 1 195 ? -17.236 5.740 23.061 1.00 78.94 195 ASN A N 1
ATOM 1577 C CA . ASN A 1 195 ? -16.024 6.191 23.749 1.00 78.94 195 ASN A CA 1
ATOM 1578 C C . ASN A 1 195 ? -14.786 6.112 22.851 1.00 78.94 195 ASN A C 1
ATOM 1580 O O . ASN A 1 195 ? -13.998 7.053 22.807 1.00 78.94 195 ASN A O 1
ATOM 1584 N N . TRP A 1 196 ? -14.648 5.027 22.086 1.00 79.00 196 TRP A N 1
ATOM 1585 C CA . TRP A 1 196 ? -13.560 4.870 21.126 1.00 79.00 196 TRP A CA 1
ATOM 1586 C C . TRP A 1 196 ? -13.586 5.967 20.056 1.00 79.00 196 TRP A C 1
ATOM 1588 O O . TRP A 1 196 ? -12.566 6.605 19.805 1.00 79.00 196 TRP A O 1
ATOM 1598 N N . PHE A 1 197 ? -14.765 6.263 19.499 1.00 79.19 197 PHE A N 1
ATOM 1599 C CA . PHE A 1 197 ? -14.942 7.319 18.502 1.00 79.19 197 PHE A CA 1
ATOM 1600 C C . PHE A 1 197 ? -14.584 8.711 19.047 1.00 79.19 197 PHE A C 1
ATOM 1602 O O . PHE A 1 197 ? -13.870 9.470 18.389 1.00 79.19 197 PHE A O 1
ATOM 1609 N N . ILE A 1 198 ? -15.014 9.029 20.274 1.00 77.88 198 ILE A N 1
ATOM 1610 C CA . ILE A 1 198 ? -14.658 10.283 20.956 1.00 77.88 198 ILE A CA 1
ATOM 1611 C C . ILE A 1 198 ? -13.136 10.384 21.135 1.00 77.88 198 ILE A C 1
ATOM 1613 O O . ILE A 1 198 ? -12.551 11.420 20.812 1.00 77.88 198 ILE A O 1
ATOM 1617 N N . SER A 1 199 ? -12.470 9.313 21.586 1.00 76.81 199 SER A N 1
ATOM 1618 C CA . SER A 1 199 ? -11.006 9.287 21.720 1.00 76.81 199 SER A CA 1
ATOM 1619 C C . SER A 1 199 ? -10.287 9.491 20.386 1.00 76.81 199 SER A C 1
ATOM 1621 O O . SER A 1 199 ? -9.308 10.236 20.334 1.00 76.81 199 SER A O 1
ATOM 1623 N N . SER A 1 200 ? -10.771 8.879 19.301 1.00 75.62 200 SER A N 1
ATOM 1624 C CA . SER A 1 200 ? -10.192 9.054 17.965 1.00 75.62 200 SER A CA 1
ATOM 1625 C C . SER A 1 200 ? -10.314 10.494 17.464 1.00 75.62 200 SER A C 1
ATOM 1627 O O . SER A 1 200 ? -9.334 11.041 16.960 1.00 75.62 200 SER A O 1
ATOM 1629 N N . ILE A 1 201 ? -11.472 11.140 17.645 1.00 77.69 201 ILE A N 1
ATOM 1630 C CA . ILE A 1 201 ? -11.666 12.551 17.272 1.00 77.69 201 ILE A CA 1
ATOM 1631 C C . ILE A 1 201 ? -10.722 13.461 18.062 1.00 77.69 201 ILE A C 1
ATOM 1633 O O . ILE A 1 201 ? -10.070 14.322 17.471 1.00 77.69 201 ILE A O 1
ATOM 1637 N N . LEU A 1 202 ? -10.614 13.259 19.380 1.00 77.44 202 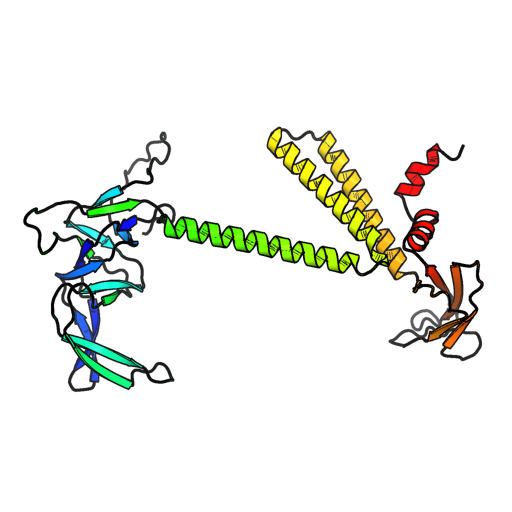LEU A N 1
ATOM 1638 C CA . LEU A 1 202 ? -9.724 14.048 20.238 1.00 77.44 202 LEU A CA 1
ATOM 1639 C C . LEU A 1 202 ? -8.256 13.934 19.800 1.00 77.44 202 LEU A C 1
ATOM 1641 O O . LEU A 1 202 ? -7.546 14.941 19.745 1.00 77.44 202 LEU A O 1
ATOM 1645 N N . LEU A 1 203 ? -7.808 12.731 19.430 1.00 76.00 203 LEU A N 1
ATOM 1646 C CA . LEU A 1 203 ? -6.466 12.492 18.892 1.00 76.00 203 LEU A CA 1
ATOM 1647 C C . LEU A 1 203 ? -6.238 13.213 17.558 1.00 76.00 203 LEU A C 1
ATOM 1649 O O . LEU A 1 203 ? -5.238 13.913 17.408 1.00 76.00 203 LEU A O 1
ATOM 1653 N N . ILE A 1 204 ? -7.171 13.084 16.609 1.00 77.62 204 ILE A N 1
ATOM 1654 C CA . ILE A 1 204 ? -7.075 13.735 15.293 1.00 77.62 204 ILE A CA 1
ATOM 1655 C C . ILE A 1 204 ? -7.023 15.256 15.448 1.00 77.62 204 ILE A C 1
ATOM 1657 O O . ILE A 1 204 ? -6.169 15.902 14.842 1.00 77.62 204 ILE A O 1
ATOM 1661 N N . PHE A 1 205 ? -7.894 15.829 16.281 1.00 74.19 205 PHE A N 1
ATOM 1662 C CA . PHE A 1 205 ? -7.918 17.268 16.532 1.00 74.19 205 PHE A CA 1
ATOM 1663 C C . PHE A 1 205 ? -6.598 17.758 17.141 1.00 74.19 205 PHE A C 1
ATOM 1665 O O . PHE A 1 205 ? -6.075 18.792 16.734 1.00 74.19 205 PHE A O 1
ATOM 1672 N N . SER A 1 206 ? -6.011 16.978 18.050 1.00 70.88 206 SER A N 1
ATOM 1673 C CA . SER A 1 206 ? -4.729 17.305 18.686 1.00 70.88 206 SER A CA 1
ATOM 1674 C C . SER A 1 206 ? -3.562 17.279 17.700 1.00 70.88 206 SER A C 1
ATOM 1676 O O . SER A 1 206 ? -2.750 18.203 17.680 1.00 70.88 206 SER A O 1
ATOM 1678 N N . ILE A 1 207 ? -3.502 16.261 16.835 1.00 72.56 207 ILE A N 1
ATOM 1679 C CA . ILE A 1 207 ? -2.483 16.158 15.779 1.00 72.56 207 ILE A CA 1
ATOM 1680 C C . ILE A 1 207 ? -2.658 17.288 14.756 1.00 72.56 207 ILE A C 1
ATOM 1682 O O . ILE A 1 207 ? -1.682 17.924 14.362 1.00 72.56 207 ILE A O 1
ATOM 1686 N N . GLY A 1 208 ? -3.897 17.576 14.347 1.00 72.56 208 GLY A N 1
ATOM 1687 C CA . GLY A 1 208 ? -4.204 18.659 13.411 1.00 72.56 208 GLY A CA 1
ATOM 1688 C C . GLY A 1 208 ? -3.850 20.041 13.963 1.00 72.56 208 GLY A C 1
ATOM 1689 O O . GLY A 1 208 ? -3.284 20.864 13.243 1.00 72.56 208 GLY A O 1
ATOM 1690 N N . TYR A 1 209 ? -4.120 20.284 15.248 1.00 70.12 209 TYR A N 1
ATOM 1691 C CA . TYR A 1 209 ? -3.714 21.510 15.931 1.00 70.12 209 TYR A CA 1
ATOM 1692 C C . TYR A 1 209 ? -2.187 21.652 15.963 1.00 70.12 209 TYR A C 1
ATOM 1694 O O . TYR A 1 209 ? -1.674 22.692 15.553 1.00 70.12 209 TYR A O 1
ATOM 1702 N N . PHE A 1 210 ? -1.463 20.588 16.333 1.00 67.31 210 PHE A N 1
ATOM 1703 C CA . PHE A 1 210 ? 0.003 20.572 16.331 1.00 67.31 210 PHE A CA 1
ATOM 1704 C C . PHE A 1 210 ? 0.597 20.882 14.948 1.00 67.31 210 PHE A C 1
ATOM 1706 O O . PHE A 1 210 ? 1.490 21.720 14.824 1.00 67.31 210 PHE A O 1
ATOM 1713 N N . LEU A 1 211 ? 0.076 20.252 13.889 1.00 72.31 211 LEU A N 1
ATOM 1714 C CA . LEU A 1 211 ? 0.536 20.493 12.518 1.00 72.31 211 LEU A CA 1
ATOM 1715 C C . LEU A 1 211 ? 0.343 21.954 12.080 1.00 72.31 211 LEU A C 1
ATOM 1717 O O . LEU A 1 211 ? 1.133 22.458 11.281 1.00 72.31 211 LEU A O 1
ATOM 1721 N N . LYS A 1 212 ? -0.687 22.635 12.599 1.00 75.12 212 LYS A N 1
ATOM 1722 C CA . LYS A 1 212 ? -0.990 24.034 12.277 1.00 75.12 212 LYS A CA 1
ATOM 1723 C C . LYS A 1 212 ? -0.118 25.022 13.052 1.00 75.12 212 LYS A C 1
ATOM 1725 O O . LYS A 1 212 ? 0.327 26.004 12.465 1.00 75.12 212 LYS A O 1
ATOM 1730 N N . THR A 1 213 ? 0.097 24.802 14.347 1.00 72.50 213 THR A N 1
ATOM 1731 C CA . THR A 1 213 ? 0.821 25.755 15.205 1.00 72.50 213 THR A CA 1
ATOM 1732 C C . THR A 1 213 ? 2.327 25.519 15.232 1.00 72.50 213 THR A C 1
ATOM 1734 O O . THR A 1 213 ? 3.059 26.442 15.564 1.00 72.50 213 THR A O 1
ATOM 1737 N N . LYS A 1 214 ? 2.805 24.311 14.886 1.00 71.38 214 LYS A N 1
ATOM 1738 C CA . LYS A 1 214 ? 4.209 23.864 15.029 1.00 71.38 214 LYS A CA 1
ATOM 1739 C C . LYS A 1 214 ? 4.789 24.005 16.445 1.00 71.38 214 LYS A C 1
ATOM 1741 O O . LYS A 1 214 ? 5.980 23.783 16.644 1.00 71.38 214 LYS A O 1
ATOM 1746 N N . GLU A 1 215 ? 3.950 24.305 17.429 1.00 70.06 215 GLU A N 1
ATOM 1747 C CA . GLU A 1 215 ? 4.314 24.479 18.829 1.00 70.06 215 GLU A CA 1
ATOM 1748 C C . GLU A 1 215 ? 3.517 23.494 19.684 1.00 70.06 215 GLU A C 1
ATOM 1750 O O . GLU A 1 215 ? 2.292 23.379 19.571 1.00 70.06 215 GLU A O 1
ATOM 1755 N N . TRP A 1 216 ? 4.225 22.772 20.551 1.00 64.56 216 TRP A N 1
ATOM 1756 C CA . TRP A 1 216 ? 3.630 21.869 21.527 1.00 64.56 216 TRP A CA 1
ATOM 1757 C C . TRP A 1 216 ? 3.291 22.642 22.802 1.00 64.56 216 TRP A C 1
ATOM 1759 O O . TRP A 1 216 ? 4.175 22.951 23.599 1.00 64.56 216 TRP A O 1
ATOM 1769 N N . ASN A 1 217 ? 2.006 22.905 23.048 1.00 73.38 217 ASN A N 1
ATOM 1770 C CA . ASN A 1 217 ? 1.579 23.335 24.376 1.00 73.38 217 ASN A CA 1
ATOM 1771 C C . ASN A 1 217 ? 1.563 22.116 25.314 1.00 73.38 217 ASN A C 1
ATOM 1773 O O . ASN A 1 217 ? 0.648 21.292 25.266 1.00 73.38 217 ASN A O 1
ATOM 1777 N N . ILE A 1 218 ? 2.586 22.009 26.166 1.00 76.06 218 ILE A N 1
ATOM 1778 C CA . ILE A 1 218 ? 2.771 20.904 27.121 1.00 76.06 218 ILE A CA 1
ATOM 1779 C C . ILE A 1 218 ? 1.521 20.698 27.989 1.00 76.06 218 ILE A C 1
ATOM 1781 O O . ILE A 1 218 ? 1.122 19.559 28.228 1.00 76.06 218 ILE A O 1
ATOM 1785 N N . VAL A 1 219 ? 0.848 21.779 28.398 1.00 78.31 219 VAL A N 1
ATOM 1786 C CA . VAL A 1 219 ? -0.377 21.704 29.210 1.00 78.31 219 VAL A CA 1
ATOM 1787 C C . VAL A 1 219 ? -1.492 20.993 28.443 1.00 78.31 219 VAL A C 1
ATOM 1789 O O . VAL A 1 219 ? -2.148 20.107 28.985 1.00 78.31 219 VAL A O 1
ATOM 1792 N N . THR A 1 220 ? -1.676 21.323 27.164 1.00 72.88 220 THR A N 1
ATOM 1793 C CA . THR A 1 220 ? -2.697 20.700 26.310 1.00 72.88 220 THR A CA 1
ATOM 1794 C C . THR A 1 220 ? -2.436 19.207 26.115 1.00 72.88 220 THR A C 1
ATOM 1796 O O . THR A 1 220 ? -3.376 18.418 26.174 1.00 72.88 220 THR A O 1
ATOM 1799 N N . ILE A 1 221 ? -1.172 18.800 25.951 1.00 75.00 221 ILE A N 1
ATOM 1800 C CA . ILE A 1 221 ? -0.794 17.381 25.840 1.00 75.00 221 ILE A CA 1
ATOM 1801 C C . ILE A 1 221 ? -1.122 16.631 27.131 1.00 75.00 221 ILE A C 1
ATOM 1803 O O . ILE A 1 221 ? -1.715 15.555 27.082 1.00 75.00 221 ILE A O 1
ATOM 1807 N N . ILE A 1 222 ? -0.750 17.196 28.284 1.00 81.12 222 ILE A N 1
ATOM 1808 C CA . ILE A 1 222 ? -1.000 16.579 29.591 1.00 81.12 222 ILE A CA 1
ATOM 1809 C C . ILE A 1 222 ? -2.505 16.402 29.810 1.00 81.12 222 ILE A C 1
ATOM 1811 O O . ILE A 1 222 ? -2.949 15.308 30.154 1.00 81.12 222 ILE A O 1
ATOM 1815 N N . VAL A 1 223 ? -3.303 17.442 29.550 1.00 82.50 223 VAL A N 1
ATOM 1816 C CA . VAL A 1 223 ? -4.768 17.375 29.668 1.00 82.50 223 VAL A CA 1
ATOM 1817 C C . VAL A 1 223 ? -5.344 16.302 28.742 1.00 82.50 223 VAL A C 1
ATOM 1819 O O . VAL A 1 223 ? -6.175 15.501 29.172 1.00 82.50 223 VAL A O 1
ATOM 1822 N N . LEU A 1 224 ? -4.874 16.232 27.493 1.00 80.44 224 LEU A N 1
ATOM 1823 C CA . LEU A 1 224 ? -5.323 15.223 26.537 1.00 80.44 224 LEU A CA 1
ATOM 1824 C C . LEU A 1 224 ? -5.001 13.801 27.010 1.00 80.44 224 LEU A C 1
ATOM 1826 O O . LEU A 1 224 ? -5.868 12.931 26.960 1.00 80.44 224 LEU A O 1
ATOM 1830 N N . LEU A 1 225 ? -3.777 13.565 27.491 1.00 81.69 225 LEU A N 1
ATOM 1831 C CA . LEU A 1 225 ? -3.348 12.264 28.009 1.00 81.69 225 LEU A CA 1
ATOM 1832 C C . LEU A 1 225 ? -4.202 11.825 29.200 1.00 81.69 225 LEU A C 1
ATOM 1834 O O . LEU A 1 225 ? -4.598 10.660 29.269 1.00 81.69 225 LEU A O 1
ATOM 1838 N N . VAL A 1 226 ? -4.536 12.747 30.106 1.00 85.38 226 VAL A N 1
ATOM 1839 C CA . VAL A 1 226 ? -5.421 12.466 31.245 1.00 85.38 226 VAL A CA 1
ATOM 1840 C C . VAL A 1 226 ? -6.814 12.059 30.762 1.00 85.38 226 VAL A C 1
ATOM 1842 O O . VAL A 1 226 ? -7.326 11.023 31.188 1.00 85.38 226 VAL A O 1
ATOM 1845 N N . ILE A 1 227 ? -7.410 12.815 29.832 1.00 82.31 227 ILE A N 1
ATOM 1846 C CA . ILE A 1 227 ? -8.732 12.496 29.267 1.00 82.31 227 ILE A CA 1
ATOM 1847 C C . ILE A 1 227 ? -8.705 11.132 28.567 1.00 82.31 227 ILE A C 1
ATOM 1849 O O . ILE A 1 227 ? -9.576 10.300 28.811 1.00 82.31 227 ILE A O 1
ATOM 1853 N N . LEU A 1 228 ? -7.688 10.866 27.743 1.00 82.62 228 LEU A N 1
ATOM 1854 C CA . LEU A 1 228 ? -7.546 9.599 27.025 1.00 82.62 228 LEU A CA 1
ATOM 1855 C C . LEU A 1 228 ? -7.437 8.414 27.996 1.00 82.62 228 LEU A C 1
ATOM 1857 O O . LEU A 1 228 ? -8.092 7.390 27.809 1.00 82.62 228 LEU A O 1
ATOM 1861 N N . THR A 1 229 ? -6.659 8.580 29.067 1.00 83.69 229 THR A N 1
ATOM 1862 C CA . THR A 1 229 ? -6.485 7.563 30.112 1.00 83.69 229 THR A CA 1
ATOM 1863 C C . THR A 1 229 ? -7.805 7.267 30.822 1.00 83.69 229 THR A C 1
ATOM 1865 O O . THR A 1 229 ? -8.153 6.101 31.010 1.00 83.69 229 THR A O 1
ATOM 1868 N N . LEU A 1 230 ? -8.582 8.300 31.164 1.00 83.81 230 LEU A N 1
ATOM 1869 C CA . LEU A 1 230 ? -9.904 8.134 31.773 1.00 83.81 230 LEU A CA 1
ATOM 1870 C C . LEU A 1 230 ? -10.864 7.370 30.854 1.00 83.81 230 LEU A C 1
ATOM 1872 O O . LEU A 1 230 ? -11.560 6.471 31.324 1.00 83.81 230 LEU A O 1
ATOM 1876 N N . VAL A 1 231 ? -10.866 7.668 29.551 1.00 82.00 231 VAL A N 1
ATOM 1877 C CA . VAL A 1 231 ? -11.710 6.952 28.581 1.00 82.00 231 VAL A CA 1
ATOM 1878 C C . VAL A 1 231 ? -11.300 5.480 28.458 1.00 82.00 231 VAL A C 1
ATOM 1880 O O . VAL A 1 231 ? -12.164 4.604 28.445 1.00 82.00 231 VAL A O 1
ATOM 1883 N N . ILE A 1 232 ? -9.998 5.177 28.436 1.00 80.19 232 ILE A N 1
ATOM 1884 C CA . ILE A 1 232 ? -9.498 3.791 28.402 1.00 80.19 232 ILE A CA 1
ATOM 1885 C C . ILE A 1 232 ? -9.937 3.018 29.653 1.00 80.19 232 ILE A C 1
ATOM 1887 O O . ILE A 1 232 ? -10.421 1.888 29.544 1.00 80.19 232 ILE A O 1
ATOM 1891 N N . ILE A 1 233 ? -9.816 3.627 30.837 1.00 85.00 233 ILE A N 1
ATOM 1892 C CA . ILE A 1 233 ? -10.278 3.028 32.098 1.00 85.00 233 ILE A CA 1
ATOM 1893 C C . ILE A 1 233 ? -11.783 2.748 32.038 1.00 85.00 233 ILE A C 1
ATOM 1895 O O . ILE A 1 233 ? -12.228 1.672 32.441 1.00 85.00 233 ILE A O 1
ATOM 1899 N N . GLU A 1 234 ? -12.568 3.687 31.513 1.00 83.69 234 GLU A N 1
ATOM 1900 C CA . GLU A 1 234 ? -14.018 3.552 31.388 1.00 83.69 234 GLU A CA 1
ATOM 1901 C C . GLU A 1 234 ? -14.407 2.408 30.431 1.00 83.69 234 GLU A C 1
ATOM 1903 O O . GLU A 1 234 ? -15.266 1.589 30.762 1.00 83.69 234 GLU A O 1
ATOM 1908 N N . ILE A 1 235 ? -13.716 2.274 29.291 1.00 83.06 235 ILE A N 1
ATOM 1909 C CA . ILE A 1 235 ? -13.887 1.151 28.354 1.00 83.06 235 ILE A CA 1
ATOM 1910 C C . ILE A 1 235 ? -13.597 -0.184 29.049 1.00 83.06 235 ILE A C 1
ATOM 1912 O O . ILE A 1 235 ? -14.376 -1.135 28.918 1.00 83.06 235 ILE A O 1
ATOM 1916 N N . PHE A 1 236 ? -12.501 -0.269 29.807 1.00 81.56 236 PHE A N 1
ATOM 1917 C CA . PHE A 1 236 ? -12.122 -1.497 30.506 1.00 81.56 236 PHE A CA 1
ATOM 1918 C C . PHE A 1 236 ? -13.155 -1.882 31.572 1.00 81.56 236 PHE A C 1
ATOM 1920 O O . PHE A 1 236 ? -13.600 -3.030 31.623 1.00 81.56 236 PHE A O 1
ATOM 1927 N N . LYS A 1 237 ? -13.615 -0.910 32.369 1.00 83.69 237 LYS A N 1
ATOM 1928 C CA . LYS A 1 237 ? -14.657 -1.113 33.385 1.00 83.69 237 LYS A CA 1
ATOM 1929 C C . LYS A 1 237 ? -15.976 -1.565 32.785 1.00 83.69 237 LYS A C 1
ATOM 1931 O O . LYS A 1 237 ? -16.576 -2.514 33.285 1.00 83.69 237 LYS A O 1
ATOM 1936 N N . TYR A 1 238 ? -16.418 -0.922 31.708 1.00 84.19 238 TYR A N 1
ATOM 1937 C CA . TYR A 1 238 ? -17.646 -1.320 31.034 1.00 84.19 238 TYR A CA 1
ATOM 1938 C C . TYR A 1 238 ? -17.523 -2.724 30.431 1.00 84.19 238 TYR A C 1
ATOM 1940 O O . TYR A 1 238 ? -18.435 -3.537 30.559 1.00 84.19 238 TYR A O 1
ATOM 1948 N N . THR A 1 239 ? -16.367 -3.065 29.859 1.00 81.00 239 THR A N 1
ATOM 1949 C CA . THR A 1 239 ? -16.094 -4.420 29.352 1.00 81.00 239 THR A CA 1
ATOM 1950 C C . THR A 1 239 ? -16.152 -5.462 30.470 1.00 81.00 239 THR A C 1
ATOM 1952 O O . THR A 1 239 ? -16.769 -6.516 30.311 1.00 81.00 239 THR A O 1
ATOM 1955 N N . GLN A 1 240 ? -15.555 -5.165 31.626 1.00 81.31 240 GLN A N 1
ATOM 1956 C CA . GLN A 1 240 ? -15.613 -6.032 32.799 1.00 81.31 240 GLN A CA 1
ATOM 1957 C C . GLN A 1 240 ? -17.049 -6.192 33.316 1.00 81.31 240 GLN A C 1
ATOM 1959 O O . GLN A 1 240 ? -17.467 -7.312 33.603 1.00 81.31 240 GLN A O 1
ATOM 1964 N N . PHE A 1 241 ? -17.823 -5.105 33.361 1.00 84.50 241 PHE A N 1
ATOM 1965 C CA . PHE A 1 241 ? -19.247 -5.139 33.686 1.00 84.50 241 PHE A CA 1
ATOM 1966 C C . PHE A 1 241 ? -20.018 -6.062 32.732 1.00 84.50 241 PHE A C 1
ATOM 1968 O O . PHE A 1 241 ? -20.732 -6.947 33.197 1.00 84.50 241 PHE A O 1
ATOM 1975 N N . LEU A 1 242 ? -19.822 -5.945 31.415 1.00 82.62 242 LEU A N 1
ATOM 1976 C CA . LEU A 1 242 ? -20.472 -6.832 30.444 1.00 82.62 242 LEU A CA 1
ATOM 1977 C C . LEU A 1 242 ? -20.083 -8.309 30.628 1.00 82.62 242 LEU A C 1
ATOM 1979 O O . LEU A 1 242 ? -20.896 -9.186 30.358 1.00 82.62 242 LEU A O 1
ATOM 1983 N N . ARG A 1 243 ? -18.846 -8.595 31.058 1.00 78.12 243 ARG A N 1
ATOM 1984 C CA . ARG A 1 243 ? -18.347 -9.966 31.262 1.00 78.12 243 ARG A CA 1
ATOM 1985 C C . ARG A 1 243 ? -18.859 -10.602 32.556 1.00 78.12 243 ARG A C 1
ATOM 1987 O O . ARG A 1 243 ? -19.032 -11.814 32.603 1.00 78.12 243 ARG A O 1
ATOM 1994 N N . GLN A 1 244 ? -19.050 -9.804 33.603 1.00 76.19 244 GLN A N 1
ATOM 1995 C CA . GLN A 1 244 ? -19.471 -10.277 34.926 1.00 76.19 244 GLN A CA 1
ATOM 1996 C C . GLN A 1 244 ? -20.993 -10.413 35.074 1.00 76.19 244 GLN A C 1
ATOM 1998 O O . GLN A 1 244 ? -21.450 -11.020 36.037 1.00 76.19 244 GLN A O 1
ATOM 2003 N N . ASN A 1 245 ? -21.774 -9.847 34.150 1.00 79.06 245 ASN A N 1
ATOM 2004 C CA . ASN A 1 245 ? -23.233 -9.829 34.219 1.00 79.06 245 ASN A CA 1
ATOM 2005 C C . ASN A 1 245 ? -23.847 -10.580 33.037 1.00 79.06 245 ASN A C 1
ATOM 2007 O O . ASN A 1 245 ? -23.428 -10.413 31.890 1.00 79.06 245 ASN A O 1
ATOM 2011 N N . VAL A 1 246 ? -24.896 -11.355 33.303 1.00 79.62 246 VAL A N 1
ATOM 2012 C CA . VAL A 1 246 ? -25.694 -11.990 32.252 1.00 79.62 246 VAL A CA 1
ATOM 2013 C C . VAL A 1 246 ? -26.722 -10.975 31.755 1.00 79.62 246 VAL A C 1
ATOM 2015 O O . VAL A 1 246 ? -27.587 -10.528 32.503 1.00 79.62 246 VAL A O 1
ATOM 2018 N N . LEU A 1 247 ? -26.609 -10.575 30.490 1.00 77.69 247 LEU A N 1
ATOM 2019 C CA . LEU A 1 247 ? -27.468 -9.563 29.870 1.00 77.69 247 LEU A CA 1
ATOM 2020 C C . LEU A 1 247 ? -28.471 -10.231 28.938 1.00 77.69 247 LEU A C 1
ATOM 2022 O O . LEU A 1 247 ? -28.094 -10.701 27.861 1.00 77.69 247 LEU A O 1
ATOM 2026 N N . ILE A 1 248 ? -29.746 -10.214 29.317 1.00 77.56 248 ILE A N 1
ATOM 2027 C CA . ILE A 1 248 ? -30.826 -10.836 28.547 1.00 77.56 248 ILE A CA 1
ATOM 2028 C C . ILE A 1 248 ? -31.736 -9.741 28.000 1.00 77.56 248 ILE A C 1
ATOM 2030 O O . ILE A 1 248 ? -32.203 -8.860 28.723 1.00 77.56 248 ILE A O 1
ATOM 2034 N N . ARG A 1 249 ? -31.972 -9.777 26.687 1.00 74.75 249 ARG A N 1
ATOM 2035 C CA . ARG A 1 249 ? -32.880 -8.831 26.041 1.00 74.75 249 ARG A CA 1
ATOM 2036 C C . ARG A 1 249 ? -34.318 -9.231 26.360 1.00 74.75 249 ARG A C 1
ATOM 2038 O O . ARG A 1 249 ? -34.733 -10.329 26.005 1.00 74.75 249 ARG A O 1
ATOM 2045 N N . ARG A 1 250 ? -35.086 -8.329 26.968 1.00 72.81 250 ARG A N 1
ATOM 2046 C CA . ARG A 1 250 ? -36.491 -8.574 27.299 1.00 72.81 250 ARG A CA 1
ATOM 2047 C C . ARG A 1 250 ? -37.356 -8.521 26.038 1.00 72.81 250 ARG A C 1
ATOM 2049 O O . ARG A 1 250 ? -37.330 -7.537 25.295 1.00 72.81 250 ARG A O 1
ATOM 2056 N N . LEU A 1 251 ? -38.126 -9.581 25.811 1.00 72.50 251 LEU A N 1
ATOM 2057 C CA . LEU A 1 251 ? -39.234 -9.618 24.856 1.00 72.50 251 LEU A CA 1
ATOM 2058 C C . LEU A 1 251 ? -40.534 -9.391 25.637 1.00 72.50 251 LEU A C 1
ATOM 2060 O O . LEU A 1 251 ? -40.643 -9.847 26.771 1.00 72.50 251 LEU A O 1
ATOM 2064 N N . LYS A 1 252 ? -41.518 -8.690 25.058 1.00 67.38 252 LYS A N 1
ATOM 2065 C CA . LYS A 1 252 ? -42.790 -8.389 25.751 1.00 67.38 252 LYS A CA 1
ATOM 2066 C C . LYS A 1 252 ? -43.552 -9.646 26.197 1.00 67.38 252 LYS A C 1
ATOM 2068 O O . LYS A 1 252 ? -44.331 -9.564 27.129 1.00 67.38 252 LYS A O 1
ATOM 2073 N N . SER A 1 253 ? -43.319 -10.780 25.541 1.00 65.12 253 SER A N 1
ATOM 2074 C CA . SER A 1 253 ? -43.954 -12.067 25.833 1.00 65.12 253 SER A CA 1
ATOM 2075 C C . SER A 1 253 ? -43.145 -12.970 26.775 1.00 65.12 253 SER A C 1
ATOM 2077 O O . SER A 1 253 ? -43.515 -14.126 26.945 1.00 65.12 253 SER A O 1
ATOM 2079 N N . LEU A 1 254 ? -42.011 -12.509 27.318 1.00 66.94 254 LEU A N 1
ATOM 2080 C CA . LEU A 1 254 ? -41.166 -13.326 28.196 1.00 66.94 254 LEU A CA 1
ATOM 2081 C C . LEU A 1 254 ? -41.738 -13.304 29.625 1.00 66.94 254 LEU A C 1
ATOM 2083 O O . LEU A 1 254 ? -41.675 -12.261 30.274 1.00 66.94 254 LEU A O 1
ATOM 2087 N N . SER A 1 255 ? -42.277 -14.430 30.102 1.00 64.12 255 SER A N 1
ATOM 2088 C CA . SER A 1 255 ? -42.743 -14.610 31.490 1.00 64.12 255 SER A CA 1
ATOM 2089 C C . SER A 1 255 ? -41.702 -15.290 32.387 1.00 64.12 255 SER A C 1
ATOM 2091 O O . SER A 1 255 ? -41.648 -15.025 33.584 1.00 64.12 255 SER A O 1
ATOM 2093 N N . GLU A 1 256 ? -40.845 -16.134 31.810 1.00 63.72 256 GLU A N 1
ATOM 2094 C CA . GLU A 1 256 ? -39.850 -16.935 32.529 1.00 63.72 256 GLU A CA 1
ATOM 2095 C C . GLU A 1 256 ? -38.527 -16.986 31.754 1.00 63.72 256 GLU A C 1
ATOM 2097 O O . GLU A 1 256 ? -38.497 -16.896 30.521 1.00 63.72 256 GLU A O 1
ATOM 2102 N N . ILE A 1 257 ? -37.417 -17.113 32.483 1.00 64.38 257 ILE A N 1
ATOM 2103 C CA . ILE A 1 257 ? -36.084 -17.358 31.923 1.00 64.38 257 ILE A CA 1
ATOM 2104 C C . ILE A 1 257 ? -35.593 -18.685 32.471 1.00 64.38 257 ILE A C 1
ATOM 2106 O O . ILE A 1 257 ? -35.303 -18.782 33.660 1.00 64.38 257 ILE A O 1
ATOM 2110 N N . ASN A 1 258 ? -35.423 -19.660 31.586 1.00 58.59 258 ASN A N 1
ATOM 2111 C CA . ASN A 1 258 ? -34.717 -20.890 31.908 1.00 58.59 258 ASN A CA 1
ATOM 2112 C C . ASN A 1 258 ? -33.211 -20.674 31.696 1.00 58.59 258 ASN A C 1
ATOM 2114 O O . ASN A 1 258 ? -32.759 -20.316 30.601 1.00 58.59 258 ASN A O 1
ATOM 2118 N N . LEU A 1 259 ? -32.428 -20.847 32.757 1.00 60.56 259 LEU A N 1
ATOM 2119 C CA . LEU A 1 259 ? -30.972 -20.806 32.714 1.00 60.56 259 LEU A CA 1
ATOM 2120 C C . LEU A 1 259 ? -30.421 -22.221 32.809 1.00 60.56 259 LEU A C 1
ATOM 2122 O O . LEU A 1 259 ? -30.384 -22.814 33.885 1.00 60.56 259 LEU A O 1
ATOM 2126 N N . LYS A 1 260 ? -29.923 -22.723 31.679 1.00 54.22 260 LYS A N 1
ATOM 2127 C CA . LYS A 1 260 ? -29.219 -24.002 31.595 1.00 54.22 260 LYS A CA 1
ATOM 2128 C C . LYS A 1 260 ? -27.708 -23.803 31.595 1.00 54.22 260 LYS A C 1
ATOM 2130 O O . LYS A 1 260 ? -27.167 -23.071 30.763 1.00 54.22 260 LYS A O 1
ATOM 2135 N N . LEU A 1 261 ? -27.000 -24.499 32.483 1.00 52.34 261 LEU A N 1
ATOM 2136 C CA . LEU A 1 261 ? -25.536 -24.520 32.476 1.00 52.34 261 LEU A CA 1
ATOM 2137 C C . LEU A 1 261 ? -24.991 -25.560 31.496 1.00 52.34 261 LEU A C 1
ATOM 2139 O O . LEU A 1 261 ? -24.987 -26.757 31.771 1.00 52.34 261 LEU A O 1
ATOM 2143 N N . SER A 1 262 ? -24.399 -25.109 30.394 1.00 48.03 262 SER A N 1
ATOM 2144 C CA . SER A 1 262 ? -23.527 -25.958 29.580 1.00 48.03 262 SER A CA 1
ATOM 2145 C C . SER A 1 262 ? -22.114 -25.977 30.188 1.00 48.03 262 SER A C 1
ATOM 2147 O O . SER A 1 262 ? -21.387 -24.985 30.108 1.00 48.03 262 SER A O 1
ATOM 2149 N N . LYS A 1 263 ? -21.710 -27.073 30.838 1.00 43.44 263 LYS A N 1
ATOM 2150 C CA . LYS A 1 263 ? -20.379 -27.215 31.466 1.00 43.44 263 LYS A CA 1
ATOM 2151 C C . LYS A 1 263 ? -19.215 -27.104 30.468 1.00 43.44 263 LYS A C 1
ATOM 2153 O O . LYS A 1 263 ? -19.195 -27.805 29.464 1.00 43.44 263 LYS A O 1
ATOM 2158 N N . SER A 1 264 ? -18.137 -26.434 30.895 1.00 33.72 264 SER A N 1
ATOM 2159 C CA . SER A 1 264 ? -16.786 -27.018 30.825 1.00 33.72 264 SER A CA 1
ATOM 2160 C C . SER A 1 264 ? -15.954 -26.615 32.059 1.00 33.72 264 SER A C 1
ATOM 2162 O O . SER A 1 264 ? -15.708 -25.435 32.293 1.00 33.72 264 SER A O 1
ATOM 2164 N N . ASN A 1 265 ? -15.530 -27.615 32.839 1.00 37.12 265 ASN A N 1
ATOM 2165 C CA . ASN A 1 265 ? -14.461 -27.612 33.856 1.00 37.12 265 ASN A CA 1
ATOM 2166 C C . ASN A 1 265 ? -14.596 -26.913 35.225 1.00 37.12 265 ASN A C 1
ATOM 2168 O O . ASN A 1 265 ? -13.689 -27.087 36.037 1.00 37.12 265 ASN A O 1
ATOM 2172 N N . TYR A 1 266 ? -15.712 -26.278 35.588 1.00 41.84 266 TYR A N 1
ATOM 2173 C CA . TYR A 1 266 ? -15.927 -25.838 36.980 1.00 41.84 266 TYR A CA 1
ATOM 2174 C C . TYR A 1 266 ? -17.128 -26.552 37.618 1.00 41.84 266 TYR A C 1
ATOM 2176 O O . TYR A 1 266 ? -18.199 -26.635 37.019 1.00 41.84 266 TYR A O 1
ATOM 2184 N N . LYS A 1 267 ? -16.951 -27.103 38.832 1.00 42.41 267 LYS A N 1
ATOM 2185 C CA . LYS A 1 267 ? -18.046 -27.603 39.689 1.00 42.41 267 LYS A CA 1
ATOM 2186 C C . LYS A 1 267 ? -18.794 -26.397 40.282 1.00 42.41 267 LYS A C 1
ATOM 2188 O O . LYS A 1 267 ? -18.702 -26.118 41.469 1.00 42.41 267 LYS A O 1
ATOM 2193 N N . ILE A 1 268 ? -19.484 -25.649 39.430 1.00 45.88 268 ILE A N 1
ATOM 2194 C CA . ILE A 1 268 ? -20.509 -24.701 39.861 1.00 45.88 268 ILE A CA 1
ATOM 2195 C C . ILE A 1 268 ? -21.822 -25.483 39.807 1.00 45.88 268 ILE A C 1
ATOM 2197 O O . ILE A 1 268 ? -22.237 -25.900 38.726 1.00 45.88 268 ILE A O 1
ATOM 2201 N N . LEU A 1 269 ? -22.396 -25.783 40.971 1.00 43.44 269 LEU A N 1
ATOM 2202 C CA . LEU A 1 269 ? -23.665 -26.494 41.118 1.00 43.44 269 LEU A CA 1
ATOM 2203 C C . LEU A 1 269 ? -24.673 -25.476 41.652 1.00 43.44 269 LEU A C 1
ATOM 2205 O O . LEU A 1 269 ? -24.573 -25.066 42.800 1.00 43.44 269 LEU A O 1
ATOM 2209 N N . PHE A 1 270 ? -25.627 -25.037 40.830 1.00 42.66 270 PHE A N 1
ATOM 2210 C CA . PHE A 1 270 ? -26.777 -24.308 41.365 1.00 42.66 270 PHE A CA 1
ATOM 2211 C C . PHE A 1 270 ? -27.487 -25.229 42.356 1.00 42.66 270 PHE A C 1
ATOM 2213 O O . PHE A 1 270 ? -27.899 -26.327 41.983 1.00 42.66 270 PHE A O 1
ATOM 2220 N N . ASP A 1 271 ? -27.573 -24.819 43.618 1.00 43.44 271 ASP A N 1
ATOM 2221 C CA . ASP A 1 271 ? -28.288 -25.590 44.622 1.00 43.44 271 ASP A CA 1
ATOM 2222 C C . ASP A 1 271 ? -29.631 -24.922 44.907 1.00 43.44 271 ASP A C 1
ATOM 2224 O O . ASP A 1 271 ? -29.716 -23.955 45.657 1.00 43.44 271 ASP A O 1
ATOM 2228 N N . SER A 1 272 ? -30.685 -25.451 44.287 1.00 45.94 272 SER A N 1
ATOM 2229 C CA . SER A 1 272 ? -32.006 -25.519 44.922 1.00 45.94 272 SER A CA 1
ATOM 2230 C C . SER A 1 272 ? -32.404 -26.980 45.192 1.00 45.94 272 SER A C 1
ATOM 2232 O O . SER A 1 272 ? -33.570 -27.277 45.425 1.00 45.94 272 SER A O 1
ATOM 2234 N N . SER A 1 273 ? -31.413 -27.886 45.215 1.00 46.75 273 SER A N 1
ATOM 2235 C CA . SER A 1 273 ? -31.431 -29.353 45.120 1.00 46.75 273 SER A CA 1
ATOM 2236 C C . SER A 1 273 ? -31.583 -29.933 43.694 1.00 46.75 273 SER A C 1
ATOM 2238 O O . SER A 1 273 ? -32.649 -30.331 43.235 1.00 46.75 273 SER A O 1
ATOM 2240 N N . SER A 1 274 ? -30.444 -30.081 43.001 1.00 49.91 274 SER A N 1
ATOM 2241 C CA . SER A 1 274 ? -30.186 -31.019 41.878 1.00 49.91 274 SER A CA 1
ATOM 2242 C C . SER A 1 274 ? -30.777 -30.782 40.473 1.00 49.91 274 SER A C 1
ATOM 2244 O O . SER A 1 274 ? -30.690 -31.684 39.639 1.00 49.91 274 SER A O 1
ATOM 2246 N N . LYS A 1 275 ? -31.298 -29.598 40.132 1.00 48.94 275 LYS A N 1
ATOM 2247 C CA . LYS A 1 275 ? -31.698 -29.308 38.739 1.00 48.94 275 LYS A CA 1
ATOM 2248 C C . LYS A 1 275 ? -30.586 -28.578 37.976 1.00 48.94 275 LYS A C 1
ATOM 2250 O O . LYS A 1 275 ? -30.063 -27.572 38.438 1.00 48.94 275 LYS A O 1
ATOM 2255 N N . GLU A 1 276 ? -30.226 -29.084 36.792 1.00 53.28 276 GLU A N 1
ATOM 2256 C CA . GLU A 1 276 ? -29.274 -28.442 35.857 1.00 53.28 276 GLU A CA 1
ATOM 2257 C C . GLU A 1 276 ? -29.819 -27.140 35.229 1.00 53.28 276 GLU A C 1
ATOM 2259 O O . GLU A 1 276 ? -29.103 -26.447 34.499 1.00 53.28 276 GLU A O 1
ATOM 2264 N N . GLU A 1 277 ? -31.084 -26.827 35.513 1.00 55.31 277 GLU A N 1
ATOM 2265 C CA . GLU A 1 277 ? -31.850 -25.702 34.993 1.00 55.31 277 GLU A CA 1
ATOM 2266 C C . GLU A 1 277 ? -32.498 -24.949 36.160 1.00 55.31 277 GLU A C 1
ATOM 2268 O O . GLU A 1 277 ? -33.099 -25.561 37.049 1.00 55.31 277 GLU A O 1
ATOM 2273 N N . VAL A 1 278 ? -32.348 -23.623 36.157 1.00 61.41 278 VAL A N 1
ATOM 2274 C CA . VAL A 1 278 ? -33.003 -22.714 37.106 1.00 61.41 278 VAL A CA 1
ATOM 2275 C C . VAL A 1 278 ? -33.965 -21.832 36.323 1.00 61.41 278 VAL A C 1
ATOM 2277 O O . VAL A 1 278 ? -33.537 -21.096 35.430 1.00 61.41 278 VAL A O 1
ATOM 2280 N N . ASP A 1 279 ? -35.248 -21.906 36.667 1.00 58.09 279 ASP A N 1
ATOM 2281 C CA . ASP A 1 279 ? -36.284 -21.050 36.097 1.00 58.09 279 ASP A CA 1
ATOM 2282 C C . ASP A 1 279 ? -36.475 -19.813 36.979 1.00 58.09 279 ASP A C 1
ATOM 2284 O O . ASP A 1 279 ? -36.780 -19.915 38.168 1.00 58.09 279 ASP A O 1
ATOM 2288 N N . ILE A 1 280 ? -36.288 -18.631 36.392 1.00 67.75 280 ILE A N 1
ATOM 2289 C CA . ILE A 1 280 ? -36.497 -17.346 37.064 1.00 67.75 280 ILE A CA 1
ATOM 2290 C C . ILE A 1 280 ? -37.779 -16.722 36.519 1.00 67.75 280 ILE A C 1
ATOM 2292 O O . ILE A 1 280 ? -37.842 -16.344 35.343 1.00 67.75 280 ILE A O 1
ATOM 2296 N N . SER A 1 281 ? -38.786 -16.580 37.383 1.00 64.62 281 SER A N 1
ATOM 2297 C CA . SER A 1 281 ? -40.020 -15.854 37.074 1.00 64.62 281 SER A CA 1
ATOM 2298 C C . SER A 1 281 ? -39.732 -14.361 36.919 1.00 64.62 281 SER A C 1
ATOM 2300 O O . SER A 1 281 ? -39.147 -13.737 37.811 1.00 64.62 281 SER A O 1
ATOM 2302 N N . ILE A 1 282 ? -40.145 -13.777 35.795 1.00 65.50 282 ILE A N 1
ATOM 2303 C CA . ILE A 1 282 ? -39.921 -1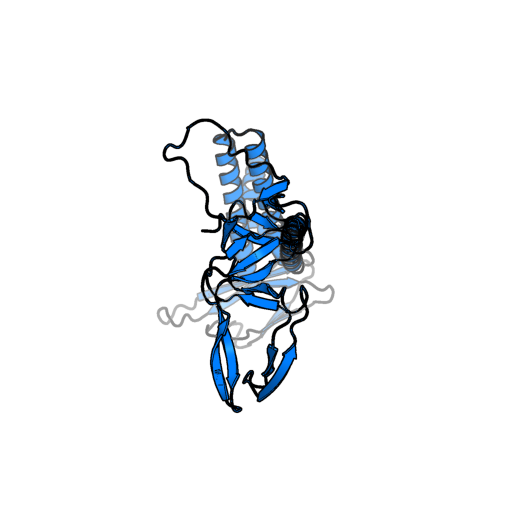2.362 35.502 1.00 65.50 282 ILE A CA 1
ATOM 2304 C C . ILE A 1 282 ? -41.124 -11.555 35.977 1.00 65.50 282 ILE A C 1
ATOM 2306 O O . ILE A 1 282 ? -42.223 -11.685 35.446 1.00 65.50 282 ILE A O 1
ATOM 2310 N N . GLU A 1 283 ? -40.896 -10.661 36.931 1.00 69.62 283 GLU A N 1
ATOM 2311 C CA . GLU A 1 283 ? -41.877 -9.653 37.328 1.00 69.62 283 GLU A CA 1
ATOM 2312 C C . GLU A 1 283 ? -41.850 -8.471 36.351 1.00 69.62 283 GLU A C 1
ATOM 2314 O O . GLU A 1 283 ? -40.793 -8.106 35.817 1.00 69.62 283 GLU A O 1
ATOM 2319 N N . GLU A 1 284 ? -43.006 -7.839 36.121 1.00 60.62 284 GLU A N 1
ATOM 2320 C CA . GLU A 1 284 ? -43.126 -6.815 35.083 1.00 60.62 284 GLU A CA 1
ATOM 2321 C C . GLU A 1 284 ? -42.229 -5.590 35.310 1.00 60.62 284 GLU A C 1
ATOM 2323 O O . GLU A 1 284 ? -41.676 -5.067 34.338 1.00 60.62 284 GLU A O 1
ATOM 2328 N N . ASP A 1 285 ? -41.995 -5.208 36.564 1.00 65.81 285 ASP A N 1
ATOM 2329 C CA . ASP A 1 285 ? -41.290 -3.972 36.934 1.00 65.81 285 ASP A CA 1
ATOM 2330 C C . ASP A 1 285 ? -39.816 -4.179 37.303 1.00 65.81 285 ASP A C 1
ATOM 2332 O O . ASP A 1 285 ? -39.075 -3.228 37.573 1.00 65.81 285 ASP A O 1
ATOM 2336 N N . LYS A 1 286 ? -39.348 -5.429 37.318 1.00 68.94 286 LYS A N 1
ATOM 2337 C CA . LYS A 1 286 ? -38.020 -5.764 37.827 1.00 68.94 286 LYS A CA 1
ATOM 2338 C C . L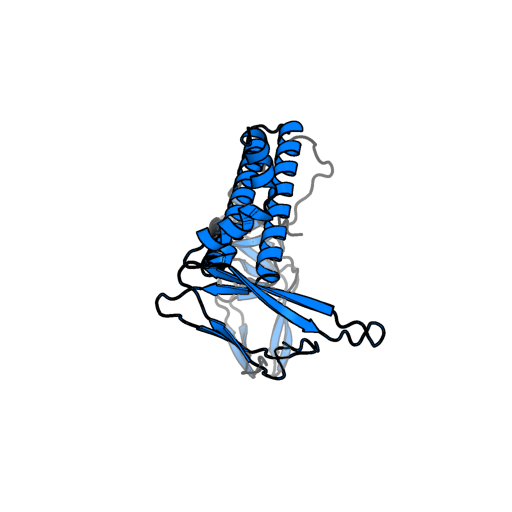YS A 1 286 ? -37.049 -6.026 36.680 1.00 68.94 286 LYS A C 1
ATOM 2340 O O . LYS A 1 286 ? -37.219 -6.935 35.869 1.00 68.94 286 LYS A O 1
ATOM 2345 N N . HIS A 1 287 ? -35.990 -5.218 36.630 1.00 70.19 287 HIS A N 1
ATOM 2346 C CA . HIS A 1 287 ? -34.923 -5.291 35.620 1.00 70.19 287 HIS A CA 1
ATOM 2347 C C . HIS A 1 287 ? -33.662 -6.008 36.111 1.00 70.19 287 HIS A C 1
ATOM 2349 O O . HIS A 1 287 ? -32.733 -6.240 35.333 1.00 70.19 287 HIS A O 1
ATOM 2355 N N . LEU A 1 288 ? -33.622 -6.347 37.401 1.00 72.69 288 LEU A N 1
ATOM 2356 C CA . LEU A 1 288 ? -32.440 -6.866 38.063 1.00 72.69 288 LEU A CA 1
ATOM 2357 C C . LEU A 1 288 ? -32.758 -8.077 38.930 1.00 72.69 288 LEU A C 1
ATOM 2359 O O . LEU A 1 288 ? -33.579 -7.998 39.844 1.00 72.69 288 LEU A O 1
ATOM 2363 N N . TYR A 1 289 ? -32.044 -9.167 38.666 1.00 70.62 289 TYR A N 1
ATOM 2364 C CA . TYR A 1 289 ? -32.204 -10.438 39.357 1.00 70.62 289 TYR A CA 1
ATOM 2365 C C . TYR A 1 289 ? -30.851 -10.922 39.864 1.00 70.62 289 TYR A C 1
ATOM 2367 O O . TYR A 1 289 ? -29.812 -10.723 39.224 1.00 70.62 289 TYR A O 1
ATOM 2375 N N . PHE A 1 290 ? -30.877 -11.527 41.045 1.00 70.88 290 PHE A N 1
ATOM 2376 C CA . PHE A 1 290 ? -29.709 -12.088 41.701 1.00 70.88 290 PHE A CA 1
ATOM 2377 C C . PHE A 1 290 ? -29.992 -13.548 41.981 1.00 70.88 290 PHE A C 1
ATOM 2379 O O . PHE A 1 290 ? -30.900 -13.840 42.753 1.00 70.88 290 PHE A O 1
ATOM 2386 N N . GLU A 1 291 ? -29.184 -14.421 41.397 1.00 70.25 291 GLU A N 1
ATOM 2387 C CA . GLU A 1 291 ? -29.261 -15.850 41.656 1.00 70.25 291 GLU A CA 1
ATOM 2388 C C . GLU A 1 291 ? -28.062 -16.266 42.497 1.00 70.25 291 GLU A C 1
ATOM 2390 O O . GLU A 1 291 ? -26.912 -16.054 42.099 1.00 70.25 291 GLU A O 1
ATOM 2395 N N . ARG A 1 292 ? -28.324 -16.805 43.689 1.00 68.06 292 ARG A N 1
ATOM 2396 C CA . ARG A 1 292 ? -27.282 -17.327 44.579 1.00 68.06 292 ARG A CA 1
ATOM 2397 C C . ARG A 1 292 ? -27.032 -18.787 44.239 1.00 68.06 292 ARG A C 1
ATOM 2399 O O . ARG A 1 292 ? -27.969 -19.532 43.991 1.00 68.06 292 ARG A O 1
ATOM 2406 N N . PHE A 1 293 ? -25.774 -19.197 44.235 1.00 63.62 293 PHE A N 1
ATOM 2407 C CA . PHE A 1 293 ? -25.401 -20.583 43.996 1.00 63.62 293 PHE A CA 1
ATOM 2408 C C . PHE A 1 293 ? -24.217 -20.974 44.863 1.00 63.62 293 PHE A C 1
ATOM 2410 O O . PHE A 1 293 ? -23.313 -20.172 45.088 1.00 63.62 293 PHE A O 1
ATOM 2417 N N . ASN A 1 294 ? -24.193 -22.223 45.303 1.00 59.06 294 ASN A N 1
ATOM 2418 C CA . ASN A 1 294 ? -23.060 -22.766 46.034 1.00 59.06 294 ASN A CA 1
ATOM 2419 C C . ASN A 1 294 ? -22.062 -23.370 45.045 1.00 59.06 294 ASN A C 1
ATOM 2421 O O . ASN A 1 294 ? -22.433 -23.916 44.008 1.00 59.06 294 ASN A O 1
ATOM 2425 N N . TYR A 1 295 ? -20.765 -23.266 45.311 1.00 57.47 295 TYR A N 1
ATOM 2426 C CA . TYR A 1 295 ? -19.781 -23.976 44.499 1.00 57.47 295 TYR A CA 1
ATOM 2427 C C . TYR A 1 295 ? -18.679 -24.595 45.347 1.00 57.47 295 TYR A C 1
ATOM 2429 O O . TYR A 1 295 ? -18.204 -24.011 46.323 1.00 57.47 295 TYR A O 1
ATOM 2437 N N . ASP A 1 296 ? -18.247 -25.778 44.908 1.00 54.38 296 ASP A N 1
ATOM 2438 C CA . ASP A 1 296 ? -17.126 -26.504 45.491 1.00 54.38 296 ASP A CA 1
ATOM 2439 C C . ASP A 1 296 ? -15.852 -26.167 44.717 1.00 54.38 296 ASP A C 1
ATOM 2441 O O . ASP A 1 296 ? -15.635 -26.601 43.577 1.00 54.38 296 ASP A O 1
ATOM 2445 N N . SER A 1 297 ? -14.967 -25.402 45.352 1.00 52.91 297 SER A N 1
ATOM 2446 C CA . SER A 1 297 ? -13.617 -25.187 44.841 1.00 52.91 297 SER A CA 1
ATOM 2447 C C . SER A 1 297 ? -12.793 -26.461 45.028 1.00 52.91 297 SER A C 1
ATOM 2449 O O . SER A 1 297 ? -12.363 -26.771 46.131 1.00 52.91 297 SER A O 1
ATOM 2451 N N . LYS A 1 298 ? -12.489 -27.181 43.941 1.00 50.72 298 LYS A N 1
ATOM 2452 C CA . LYS A 1 298 ? -11.595 -28.359 43.985 1.00 50.72 298 LYS A CA 1
ATOM 2453 C C . LYS A 1 298 ? -10.154 -28.048 44.444 1.00 50.72 298 LYS A C 1
ATOM 2455 O O . LYS A 1 298 ? -9.388 -28.985 44.642 1.00 50.72 298 LYS A O 1
ATOM 2460 N N . HIS A 1 299 ? -9.769 -26.775 44.573 1.00 46.75 299 HIS A N 1
ATOM 2461 C CA . HIS A 1 299 ? -8.385 -26.346 44.819 1.00 46.75 299 HIS A CA 1
ATOM 2462 C C . HIS A 1 299 ? -8.142 -25.647 46.162 1.00 46.75 299 HIS A C 1
ATOM 2464 O O . HIS A 1 299 ? -7.036 -25.176 46.400 1.00 46.75 299 HIS A O 1
ATOM 2470 N N . ILE A 1 300 ? -9.142 -25.562 47.037 1.00 47.50 300 ILE A N 1
ATOM 2471 C CA . ILE A 1 300 ? -8.996 -24.972 48.374 1.00 47.50 300 ILE A CA 1
ATOM 2472 C C . ILE A 1 300 ? -9.637 -25.957 49.349 1.00 47.50 300 ILE A C 1
ATOM 2474 O O . ILE A 1 300 ? -10.609 -26.601 48.965 1.00 47.50 300 ILE A O 1
ATOM 2478 N N . GLU A 1 301 ? -9.019 -26.132 50.519 1.00 44.12 301 GLU A N 1
ATOM 2479 C CA . GLU A 1 301 ? -9.341 -27.120 51.558 1.00 44.12 301 GLU A CA 1
ATOM 2480 C C . GLU A 1 301 ? -10.814 -27.550 51.571 1.00 44.12 301 GLU A C 1
ATOM 2482 O O . GLU A 1 301 ? -11.727 -26.719 51.566 1.00 44.12 301 GLU A O 1
ATOM 2487 N N . LYS A 1 302 ? -11.012 -28.878 51.553 1.00 47.12 302 LYS A N 1
ATOM 2488 C CA . LYS A 1 302 ? -12.315 -29.520 51.746 1.00 47.12 302 LYS A CA 1
ATOM 2489 C C . LYS A 1 302 ? -13.000 -28.833 52.931 1.00 47.12 302 LYS A C 1
ATOM 2491 O O . LYS A 1 302 ? -12.374 -28.728 53.976 1.00 47.12 302 LYS A O 1
ATOM 2496 N N . ASP A 1 303 ? -14.233 -28.371 52.719 1.00 47.06 303 ASP A N 1
ATOM 2497 C CA . ASP A 1 303 ? -15.190 -27.873 53.728 1.00 47.06 303 ASP A CA 1
ATOM 2498 C C . ASP A 1 303 ? -15.537 -26.371 53.697 1.00 47.06 303 ASP A C 1
ATOM 2500 O O . ASP A 1 303 ? -16.349 -25.925 54.503 1.00 47.06 303 ASP A O 1
ATOM 2504 N N . MET A 1 304 ? -15.071 -25.585 52.717 1.00 48.72 304 MET A N 1
ATOM 2505 C CA . MET A 1 304 ? -15.658 -24.256 52.458 1.00 48.72 304 MET A CA 1
ATOM 2506 C C . MET A 1 304 ? -16.556 -24.256 51.217 1.00 48.72 304 MET A C 1
ATOM 2508 O O . MET A 1 304 ? -16.100 -23.952 50.111 1.00 48.72 304 MET A O 1
ATOM 2512 N N . GLN A 1 305 ? -17.851 -24.534 51.409 1.00 53.19 305 GLN A N 1
ATOM 2513 C CA . GLN A 1 305 ? -18.872 -24.116 50.444 1.00 53.19 305 GLN A CA 1
ATOM 2514 C C . GLN A 1 305 ? -18.800 -22.593 50.308 1.00 53.19 305 GLN A C 1
ATOM 2516 O O . GLN A 1 305 ? -18.924 -21.864 51.293 1.00 53.19 305 GLN A O 1
ATOM 2521 N N . LYS A 1 306 ? -18.551 -22.099 49.093 1.00 57.72 306 LYS A N 1
ATOM 2522 C CA . LYS A 1 306 ? -18.583 -20.662 48.810 1.00 57.72 306 LYS A CA 1
ATOM 2523 C C . LYS A 1 306 ? -19.874 -20.321 48.082 1.00 57.72 306 LYS A C 1
ATOM 2525 O O . LYS A 1 306 ? -20.200 -20.944 47.073 1.00 57.72 306 LYS A O 1
ATOM 2530 N N . GLU A 1 307 ? -20.564 -19.297 48.572 1.00 59.34 307 GLU A N 1
ATOM 2531 C CA . GLU A 1 307 ? -21.698 -18.690 47.879 1.00 59.34 307 GLU A CA 1
ATOM 2532 C C . GLU A 1 307 ? -21.182 -17.782 46.749 1.00 59.34 307 GLU A C 1
ATOM 2534 O O . GLU A 1 307 ? -20.372 -16.874 46.957 1.00 59.34 307 GLU A O 1
ATOM 2539 N N . GLY A 1 308 ? -21.635 -18.035 45.527 1.00 59.50 308 GLY A N 1
ATOM 2540 C CA . GLY A 1 308 ? -21.519 -17.150 44.376 1.00 59.50 308 GLY A CA 1
ATOM 2541 C C . GLY A 1 308 ? -22.861 -16.489 44.066 1.00 59.50 308 GLY A C 1
ATOM 2542 O O . GLY A 1 308 ? -23.922 -17.021 44.380 1.00 59.50 308 GLY A O 1
ATOM 2543 N N . THR A 1 309 ? -22.831 -15.311 43.443 1.00 65.81 309 THR A N 1
ATOM 2544 C CA . THR A 1 309 ? -24.034 -14.629 42.940 1.00 65.81 309 THR A CA 1
ATOM 2545 C C . THR A 1 309 ? -23.900 -14.372 41.445 1.00 65.81 309 THR A C 1
ATOM 2547 O O . THR A 1 309 ? -22.977 -13.679 41.017 1.00 65.81 309 THR A O 1
ATOM 2550 N N . VAL A 1 310 ? -24.823 -14.903 40.636 1.00 70.31 310 VAL A N 1
ATOM 2551 C CA . VAL A 1 310 ? -24.998 -14.470 39.246 1.00 70.31 310 VAL A CA 1
ATOM 2552 C C . VAL A 1 310 ? -25.936 -13.275 39.246 1.00 70.31 310 VAL A C 1
ATOM 2554 O O . VAL A 1 310 ? -27.048 -13.334 39.766 1.00 70.31 310 VAL A O 1
ATOM 2557 N N . LYS A 1 311 ? -25.487 -12.180 38.636 1.00 76.69 311 LYS A N 1
ATOM 2558 C CA . LYS A 1 311 ? -26.315 -11.001 38.404 1.00 76.69 311 LYS A CA 1
ATOM 2559 C C . LYS A 1 311 ? -26.853 -11.040 36.976 1.00 76.69 311 LYS A C 1
ATOM 2561 O O . LYS A 1 311 ? -26.078 -11.088 36.016 1.00 76.69 311 LYS A O 1
ATOM 2566 N N . ILE A 1 312 ? -28.176 -11.016 36.848 1.00 78.75 312 ILE A N 1
ATOM 2567 C CA . ILE A 1 312 ? -28.887 -11.031 35.568 1.00 78.75 312 ILE A CA 1
ATOM 2568 C C . ILE A 1 312 ? -29.575 -9.682 35.391 1.00 78.75 312 ILE A C 1
ATOM 2570 O O . ILE A 1 312 ? -30.299 -9.211 36.269 1.00 78.75 312 ILE A O 1
ATOM 2574 N N . ILE A 1 313 ? -29.328 -9.052 34.247 1.00 78.12 313 ILE A N 1
ATOM 2575 C CA . ILE A 1 313 ? -29.880 -7.748 33.891 1.00 78.12 313 ILE A CA 1
ATOM 2576 C C . ILE A 1 313 ? -30.793 -7.939 32.683 1.00 78.12 313 ILE A C 1
ATOM 2578 O O . ILE A 1 313 ? -30.332 -8.313 31.597 1.00 78.12 313 ILE A O 1
ATOM 2582 N N . LEU A 1 314 ? -32.082 -7.652 32.873 1.00 80.00 314 LEU A N 1
ATOM 2583 C CA . LEU A 1 314 ? -33.064 -7.636 31.796 1.00 80.00 314 LEU A CA 1
ATOM 2584 C C . LEU A 1 314 ? -33.170 -6.246 31.193 1.00 80.00 314 LEU A C 1
ATOM 2586 O O . LEU A 1 314 ? -33.600 -5.298 31.851 1.00 80.00 314 LEU A O 1
ATOM 2590 N N . TYR A 1 315 ? -32.828 -6.145 29.911 1.00 79.06 315 TYR A N 1
ATOM 2591 C CA . TYR A 1 315 ? -32.834 -4.879 29.192 1.00 79.06 315 TYR A CA 1
ATOM 2592 C C . TYR A 1 315 ? -33.803 -4.908 28.008 1.00 79.06 315 TYR A C 1
ATOM 2594 O O . TYR A 1 315 ? -33.797 -5.813 27.173 1.00 79.06 315 TYR A O 1
ATOM 2602 N N . SER A 1 316 ? -34.637 -3.882 27.920 1.00 75.31 316 SER A N 1
ATOM 2603 C CA . SER A 1 316 ? -35.469 -3.569 26.757 1.00 75.31 316 SER A CA 1
ATOM 2604 C C . SER A 1 316 ? -34.712 -2.675 25.768 1.00 75.31 316 SER A C 1
ATOM 2606 O O . SER A 1 316 ? -34.857 -2.790 24.546 1.00 75.31 316 SER A O 1
ATOM 2608 N N . SER A 1 317 ? -33.836 -1.822 26.305 1.00 78.06 317 SER A N 1
ATOM 2609 C CA . SER A 1 317 ? -33.061 -0.832 25.573 1.00 78.06 317 SER A CA 1
ATOM 2610 C C . SER A 1 317 ? -31.619 -0.761 26.084 1.00 78.06 317 SER A C 1
ATOM 2612 O O . SER A 1 317 ? -31.293 -1.232 27.171 1.00 78.06 317 SER A O 1
ATOM 2614 N N . VAL A 1 318 ? -30.729 -0.137 25.308 1.00 79.62 318 VAL A N 1
ATOM 2615 C CA . VAL A 1 318 ? -29.338 0.108 25.738 1.00 79.62 318 VAL A CA 1
ATOM 2616 C C . VAL A 1 318 ? -29.285 1.049 26.945 1.00 79.62 318 VAL A C 1
ATOM 2618 O O . VAL A 1 318 ? -28.351 0.968 27.738 1.00 79.62 318 VAL A O 1
ATOM 2621 N N . LYS A 1 319 ? -30.301 1.908 27.123 1.00 78.94 319 LYS A N 1
ATOM 2622 C CA . LYS A 1 319 ? -30.378 2.825 28.266 1.00 78.94 319 LYS A CA 1
ATOM 2623 C C . LYS A 1 319 ? -30.445 2.066 29.588 1.00 78.94 319 LYS A C 1
ATOM 2625 O O . LYS A 1 319 ? -29.850 2.523 30.553 1.00 78.94 319 LYS A O 1
ATOM 2630 N N . ASP A 1 320 ? -31.088 0.903 29.611 1.00 77.88 320 ASP A N 1
ATOM 2631 C CA . ASP A 1 320 ? -31.258 0.094 30.822 1.00 77.88 320 ASP A CA 1
ATOM 2632 C C . ASP A 1 320 ? -29.898 -0.475 31.267 1.00 77.88 320 ASP A C 1
ATOM 2634 O O . ASP A 1 320 ? -29.524 -0.387 32.434 1.00 77.88 320 ASP A O 1
ATOM 2638 N N . ILE A 1 321 ? -29.101 -0.956 30.301 1.00 82.19 321 ILE A N 1
ATOM 2639 C CA . ILE A 1 321 ? -27.723 -1.424 30.524 1.00 82.19 321 ILE A CA 1
ATOM 2640 C C . ILE A 1 321 ? -26.847 -0.276 31.040 1.00 82.19 321 ILE A C 1
ATOM 2642 O O . ILE A 1 321 ? -26.103 -0.431 32.008 1.00 82.19 321 ILE A O 1
ATOM 2646 N N . LEU A 1 322 ? -26.938 0.883 30.383 1.00 83.25 322 LEU A N 1
ATOM 2647 C CA . LEU A 1 322 ? -26.156 2.063 30.731 1.00 83.25 322 LEU A CA 1
ATOM 2648 C C . LEU A 1 322 ? -26.526 2.608 32.108 1.00 83.25 322 LEU A C 1
ATOM 2650 O O . LEU A 1 322 ? -25.631 2.934 32.876 1.00 83.25 322 LEU A O 1
ATOM 2654 N N . SER A 1 323 ? -27.812 2.683 32.442 1.00 80.94 323 SER A N 1
ATOM 2655 C CA . SER A 1 323 ? -28.286 3.156 33.745 1.00 80.94 323 SER A CA 1
ATOM 2656 C C . SER A 1 323 ? -27.726 2.299 34.883 1.00 80.94 323 SER A C 1
ATOM 2658 O O . SER A 1 323 ? -27.179 2.821 35.860 1.00 80.94 323 SER A O 1
ATOM 2660 N N . GLU A 1 324 ? -27.746 0.976 34.712 1.00 81.75 324 GLU A N 1
ATOM 2661 C CA . GLU A 1 324 ? -27.210 0.055 35.713 1.00 81.75 324 GLU A CA 1
ATOM 2662 C C . GLU A 1 324 ? -25.678 0.124 35.818 1.00 81.75 324 GLU A C 1
ATOM 2664 O O . GLU A 1 324 ? -25.110 -0.003 36.906 1.00 81.75 324 GLU A O 1
ATOM 2669 N N . TYR A 1 325 ? -24.992 0.393 34.707 1.00 83.88 325 TYR A N 1
ATOM 2670 C CA . TYR A 1 325 ? -23.557 0.647 34.716 1.00 83.88 325 TYR A CA 1
ATOM 2671 C C . TYR A 1 325 ? -23.203 1.986 35.393 1.00 83.88 325 TYR A C 1
ATOM 2673 O O . TYR A 1 325 ? -22.368 2.021 36.301 1.00 83.88 325 TYR A O 1
ATOM 2681 N N . PHE A 1 326 ? -23.838 3.091 34.996 1.00 82.12 326 PHE A N 1
ATOM 2682 C CA . PHE A 1 326 ? -23.526 4.440 35.480 1.00 82.12 326 PHE A CA 1
ATOM 2683 C C . PHE A 1 326 ? -23.863 4.641 36.955 1.00 82.12 326 PHE A C 1
ATOM 2685 O O . PHE A 1 326 ? -23.085 5.266 37.675 1.00 82.12 326 PHE A O 1
ATOM 2692 N N . SER A 1 327 ? -24.972 4.069 37.426 1.00 75.50 327 SER A N 1
ATOM 2693 C CA . SER A 1 327 ? -25.383 4.161 38.831 1.00 75.50 327 SER A CA 1
ATOM 2694 C C . SER A 1 327 ? -24.363 3.547 39.798 1.00 75.50 327 SER A C 1
ATOM 2696 O O . SER A 1 327 ? -24.229 4.019 40.929 1.00 75.50 327 SER A O 1
ATOM 2698 N N . ARG A 1 328 ? -23.605 2.526 39.371 1.00 70.88 328 ARG A N 1
ATOM 2699 C CA . ARG A 1 328 ? -22.724 1.753 40.265 1.00 70.88 328 ARG A CA 1
ATOM 2700 C C . ARG A 1 328 ? -21.232 1.844 39.927 1.00 70.88 328 ARG A C 1
ATOM 2702 O O . ARG A 1 328 ? -20.413 1.942 40.849 1.00 70.88 328 ARG A O 1
ATOM 2709 N N . TYR A 1 329 ? -20.859 1.841 38.647 1.00 69.56 329 TYR A N 1
ATOM 2710 C CA . TYR A 1 329 ? -19.491 1.537 38.198 1.00 69.56 329 TYR A CA 1
ATOM 2711 C C . TYR A 1 329 ? -18.735 2.706 37.556 1.00 69.56 329 TYR A C 1
ATOM 2713 O O . TYR A 1 329 ? -17.511 2.774 37.716 1.00 69.56 329 TYR A O 1
ATOM 2721 N N . SER A 1 330 ? -19.423 3.622 36.870 1.00 70.81 330 SER A N 1
ATOM 2722 C CA . SER A 1 330 ? -18.757 4.702 36.130 1.00 70.81 330 SER A CA 1
ATOM 2723 C C . SER A 1 330 ? -18.043 5.689 37.055 1.00 70.81 330 SER A C 1
ATOM 2725 O O . SER A 1 330 ? -18.628 6.215 38.006 1.00 70.81 330 SER A O 1
ATOM 2727 N N . ILE A 1 331 ? -16.766 5.955 36.766 1.00 65.38 331 ILE A N 1
ATOM 2728 C CA . ILE A 1 331 ? -15.986 6.972 37.486 1.00 65.38 331 ILE A CA 1
ATOM 2729 C C . ILE A 1 331 ? -16.454 8.363 37.066 1.00 65.38 331 ILE A C 1
ATOM 2731 O O . ILE A 1 331 ? -16.657 9.223 37.920 1.00 65.38 331 ILE A O 1
ATOM 2735 N N . LEU A 1 332 ? -16.656 8.570 35.763 1.00 63.09 332 LEU A N 1
ATOM 2736 C CA . LEU A 1 332 ? -17.044 9.860 35.194 1.00 63.09 332 LEU A CA 1
ATOM 2737 C C . LEU A 1 332 ? -18.368 10.351 35.785 1.00 63.09 332 LEU A C 1
ATOM 2739 O O . LEU A 1 332 ? -18.464 11.498 36.211 1.00 63.09 332 LEU A O 1
ATOM 2743 N N . TYR A 1 333 ? -19.356 9.462 35.908 1.00 64.44 333 TYR A N 1
ATOM 2744 C CA . TYR A 1 333 ? -20.646 9.799 36.513 1.00 64.44 333 TYR A CA 1
ATOM 2745 C C . TYR A 1 333 ? -20.520 10.171 37.997 1.00 64.44 333 TYR A C 1
ATOM 2747 O O . TYR A 1 333 ? -21.140 11.133 38.447 1.00 64.44 333 TYR A O 1
ATOM 2755 N N . LYS A 1 334 ? -19.667 9.466 38.758 1.00 63.72 334 LYS A N 1
ATOM 2756 C CA . LYS A 1 334 ? -19.391 9.805 40.164 1.00 63.72 334 LYS A CA 1
ATOM 2757 C C . LYS A 1 334 ? -18.701 11.164 40.289 1.00 63.72 334 LYS A C 1
ATOM 2759 O O . LYS A 1 334 ? -19.142 11.968 41.097 1.00 63.72 334 LYS A O 1
ATOM 2764 N N . ILE A 1 335 ? -17.687 11.452 39.474 1.00 62.91 335 ILE A N 1
ATOM 2765 C CA . ILE A 1 335 ? -16.969 12.738 39.500 1.00 62.91 335 ILE A CA 1
ATOM 2766 C C . ILE A 1 335 ? -17.900 13.910 39.143 1.00 62.91 335 ILE A C 1
ATOM 2768 O O . ILE A 1 335 ? -17.855 14.939 39.810 1.00 62.91 335 ILE A O 1
ATOM 2772 N N . VAL A 1 336 ? -18.773 13.750 38.140 1.00 59.38 336 VAL A N 1
ATOM 2773 C CA . VAL A 1 336 ? -19.680 14.819 37.681 1.00 59.38 336 VAL A CA 1
ATOM 2774 C C . VAL A 1 336 ? -20.811 15.105 38.676 1.00 59.38 336 VAL A C 1
ATOM 2776 O O . VAL A 1 336 ? -21.203 16.257 38.805 1.00 59.38 336 VAL A O 1
ATOM 2779 N N . LEU A 1 337 ? -21.326 14.107 39.407 1.00 54.88 337 LEU A N 1
ATOM 2780 C CA . LEU A 1 337 ? -22.461 14.288 40.332 1.00 54.88 337 LEU A CA 1
ATOM 2781 C C . LEU A 1 337 ? -22.088 14.589 41.785 1.00 54.88 337 LEU A C 1
ATOM 2783 O O . LEU A 1 337 ? -22.945 15.069 42.525 1.00 54.88 337 LEU A O 1
ATOM 2787 N N . ILE A 1 338 ? -20.846 14.340 42.211 1.00 54.09 338 ILE A N 1
ATOM 2788 C CA . ILE A 1 338 ? -20.359 14.756 43.538 1.00 54.09 338 ILE A CA 1
ATOM 2789 C C . ILE A 1 338 ? -20.658 16.243 43.840 1.00 54.09 338 ILE A C 1
ATOM 2791 O O . ILE A 1 338 ? -21.149 16.509 44.936 1.00 54.09 338 ILE A O 1
ATOM 2795 N N . PRO A 1 339 ? -20.468 17.207 42.915 1.00 53.03 339 PRO A N 1
ATOM 2796 C CA . PRO A 1 339 ? -20.807 18.608 43.183 1.00 53.03 339 PRO A CA 1
ATOM 2797 C C . PRO A 1 339 ? -22.315 18.932 43.193 1.00 53.03 339 PRO A C 1
ATOM 2799 O O . PRO A 1 339 ? -22.683 19.989 43.697 1.00 53.03 339 PRO A O 1
ATOM 2802 N N . PHE A 1 340 ? -23.190 18.055 42.684 1.00 54.19 340 PHE A N 1
ATOM 2803 C CA . PHE A 1 340 ? -24.644 18.292 42.595 1.00 54.19 340 PHE A CA 1
ATOM 2804 C C . PHE A 1 340 ? -25.467 17.531 43.645 1.00 54.19 340 PHE A C 1
ATOM 2806 O O . PHE A 1 340 ? -26.688 17.645 43.669 1.00 54.19 340 PHE A O 1
ATOM 2813 N N . LYS A 1 341 ? -24.821 16.763 44.531 1.00 48.56 341 LYS A N 1
ATOM 2814 C CA . LYS A 1 341 ? -25.459 16.082 45.673 1.00 48.56 341 LYS A CA 1
ATOM 2815 C C . LYS A 1 341 ? -25.590 16.989 46.913 1.00 48.56 341 LYS A C 1
ATOM 2817 O O . LYS A 1 341 ? -25.315 16.540 48.024 1.00 48.56 341 LYS A O 1
ATOM 2822 N N . LYS A 1 342 ? -25.967 18.255 46.724 1.00 42.25 342 LYS A N 1
ATOM 2823 C CA . LYS A 1 342 ? -26.305 19.164 47.828 1.00 42.25 342 LYS A CA 1
ATOM 2824 C C . LYS A 1 342 ? -27.806 19.284 47.994 1.00 42.25 342 LYS A C 1
ATOM 2826 O O . LYS A 1 342 ? -28.472 19.512 46.962 1.00 42.25 342 LYS A O 1
#

Nearest PDB structures (foldseek):
  8a6x-assembly1_B  TM=2.583E-01  e=6.883E+00  Pseudomonas putida KT2440

Foldseek 3Di:
DAPPAWWKFFQAKFKKWFQQWAWDWDDDPNDTDIDTHHGRFIWIAGGGFTKAWDDDDDPDDDPDDDPPQDQDKDFAWFFTKMWGDAQGKIAGQDWDWDKDFDADPVRHGDDIDTDIGDGPPDIDGRHDRTMITTADDPPDPDHTGTGIITTDHDPVVVVVVVVVVVVVVVVVVVVVVVVLVVLVVPQLSVLVSVLVVVLVVLVVVQVVVCVVPVDDPVVSVVVNVVSSVLSVVQSVQSVVVPVQAAEDEDDPPDQKDKDADDDDDFQFDADPPDDNIDIDGDDPPDQKDKRKTWGDDPPDDPDDTDIDIHIYGYDNHSVSSVVVCLVPPRPVSVVVCVVVPD

pLDDT: mean 74.44, std 13.86, range [33.72, 94.75]

Solvent-accessible surface area (backbone atoms only — not comparable to full-atom values): 20121 Å² total; per-residue (Å²): 129,77,48,90,88,51,41,34,22,27,68,37,74,44,37,30,24,31,64,54,62,45,80,39,76,40,74,57,95,92,36,86,39,85,44,62,46,60,51,63,44,51,29,28,37,51,55,70,40,60,42,36,65,82,74,87,76,71,92,66,82,78,88,78,77,76,87,79,77,63,81,46,81,43,76,47,48,49,70,43,49,32,37,50,54,70,67,38,64,37,18,31,60,53,78,42,85,40,67,46,76,39,60,47,97,84,70,43,82,71,50,74,46,83,43,70,39,45,58,73,69,37,65,44,69,37,84,52,87,56,46,30,31,29,43,62,62,94,90,52,92,68,74,70,64,54,43,49,28,29,50,34,81,50,71,67,56,50,53,51,52,49,50,53,53,51,51,53,51,52,52,52,51,51,52,52,49,52,56,52,50,58,48,52,72,43,62,88,42,38,69,49,53,51,52,51,52,52,50,52,53,56,50,51,52,51,52,52,48,36,72,72,65,77,56,85,58,65,68,60,52,52,53,49,52,52,54,51,50,52,50,53,52,50,41,53,51,52,51,48,50,60,71,70,36,51,78,46,75,58,54,98,84,60,55,64,45,78,48,70,73,83,84,80,96,66,62,69,46,60,62,90,77,82,51,73,55,50,76,44,79,56,55,95,89,61,46,71,48,78,47,71,27,43,28,60,58,93,87,52,72,92,88,60,77,41,82,45,74,51,41,37,39,51,25,83,48,61,64,51,56,48,50,62,40,45,79,75,69,40,62,69,54,50,65,68,43,62,82,67,76,118

Radius of gyration: 38.67 Å; Cα contacts (8 Å, |Δi|>4): 479; chains: 1; bounding box: 79×57×96 Å

Secondary structure (DSSP, 8-state):
---TTS-EEESS-EEEEESSPEEEEEEETTEEEEEEEPTT-EEEE-TT-EEEE--PPPSS--S-S-----SSEEEE-TT-EEEE-TTEEEEE-S--EEEEEEE-TTS-EEEEEEEE--TTT-EEEE-S--EEEE---TT-S-TTPPEEEEES--HHHHHHHHHHHHHHHHHHHHHHHHHHHHHHHSGGGHHHHHHHHHHHHHHHHHHHHHHHH----HHHHHHHHHHHHHHHHHHHHHHHHHHHEEEEEPPTT--EEEEE---SS--EE--SSS-SEEEEEPPTT--EEEEEEEE--TTS-TT-PEEEEEEEEEESSHHHHHHHHHHHT-HHHHHHHGGG--